Protein AF-0000000077134050 (afdb_homodimer)

Structure (mmCIF, N/CA/C/O backbone):
data_AF-0000000077134050-model_v1
#
loop_
_entity.id
_entity.type
_entity.pdbx_description
1 polymer 'Predicted protein'
#
loop_
_atom_site.group_PDB
_atom_site.id
_atom_site.type_symbol
_atom_site.label_atom_id
_atom_site.label_alt_id
_atom_site.label_comp_id
_atom_site.label_asym_id
_atom_site.label_entity_id
_atom_site.label_seq_id
_atom_site.pdbx_PDB_ins_code
_atom_site.Cartn_x
_atom_site.Cartn_y
_atom_site.Cartn_z
_atom_site.occupancy
_atom_site.B_iso_or_equiv
_atom_site.auth_seq_id
_atom_site.auth_comp_id
_atom_site.auth_asym_id
_atom_site.auth_atom_id
_atom_site.pdbx_PDB_model_num
ATOM 1 N N . MET A 1 1 ? 19.938 26.234 -3.627 1 67.25 1 MET A N 1
ATOM 2 C CA . MET A 1 1 ? 18.516 25.906 -3.729 1 67.25 1 MET A CA 1
ATOM 3 C C . MET A 1 1 ? 17.844 26.016 -2.369 1 67.25 1 MET A C 1
ATOM 5 O O . MET A 1 1 ? 18.406 25.609 -1.351 1 67.25 1 MET A O 1
ATOM 9 N N . SER A 1 2 ? 16.719 26.625 -2.354 1 83.06 2 SER A N 1
ATOM 10 C CA . SER A 1 2 ? 16.047 26.828 -1.07 1 83.06 2 SER A CA 1
ATOM 11 C C . SER A 1 2 ? 15.633 25.5 -0.449 1 83.06 2 SER A C 1
ATOM 13 O O . SER A 1 2 ? 15.461 24.5 -1.156 1 83.06 2 SER A O 1
ATOM 15 N N . SER A 1 3 ? 15.719 25.359 0.773 1 84.38 3 SER A N 1
ATOM 16 C CA . SER A 1 3 ? 15.359 24.188 1.555 1 84.38 3 SER A CA 1
ATOM 17 C C . SER A 1 3 ? 13.992 23.641 1.145 1 84.38 3 SER A C 1
ATOM 19 O O . SER A 1 3 ? 13.812 22.438 1.02 1 84.38 3 SER A O 1
ATOM 21 N N . SER A 1 4 ? 13.141 24.516 0.749 1 88.56 4 SER A N 1
ATOM 22 C CA . SER A 1 4 ? 11.797 24.094 0.341 1 88.56 4 SER A CA 1
ATOM 23 C C . SER A 1 4 ? 11.812 23.5 -1.065 1 88.56 4 SER A C 1
ATOM 25 O O . SER A 1 4 ? 11 22.641 -1.386 1 88.56 4 SER A O 1
ATOM 27 N N . ARG A 1 5 ? 12.766 23.938 -1.822 1 92.75 5 ARG A N 1
ATOM 28 C CA . ARG A 1 5 ? 12.852 23.406 -3.178 1 92.75 5 ARG A CA 1
ATOM 29 C C . ARG A 1 5 ? 13.359 21.969 -3.17 1 92.75 5 ARG A C 1
ATOM 31 O O . ARG A 1 5 ? 12.867 21.125 -3.922 1 92.75 5 ARG A O 1
ATOM 38 N N . ILE A 1 6 ? 14.297 21.688 -2.283 1 96.06 6 ILE A N 1
ATOM 39 C CA . ILE A 1 6 ? 14.859 20.344 -2.197 1 96.06 6 ILE A CA 1
ATOM 40 C C . ILE A 1 6 ? 13.812 19.375 -1.668 1 96.06 6 ILE A C 1
ATOM 42 O O . ILE A 1 6 ? 13.641 18.281 -2.209 1 96.06 6 ILE A O 1
ATOM 46 N N . SER A 1 7 ? 13.102 19.781 -0.669 1 96.56 7 SER A N 1
ATOM 47 C CA . SER A 1 7 ? 12.078 18.891 -0.118 1 96.56 7 SER A CA 1
ATOM 48 C C . SER A 1 7 ? 10.945 18.672 -1.112 1 96.56 7 SER A C 1
ATOM 50 O O . SER A 1 7 ? 10.398 17.578 -1.198 1 96.56 7 SER A O 1
ATOM 52 N N . SER A 1 8 ? 10.672 19.641 -1.894 1 97.06 8 SER A N 1
ATOM 53 C CA . SER A 1 8 ? 9.664 19.484 -2.939 1 97.06 8 SER A CA 1
ATOM 54 C C . SER A 1 8 ? 10.117 18.516 -4.012 1 97.06 8 SER A C 1
ATOM 56 O O . SER A 1 8 ? 9.328 17.688 -4.492 1 97.06 8 SER A O 1
ATOM 58 N N . LEU A 1 9 ? 11.328 18.656 -4.359 1 97.75 9 LEU A N 1
ATOM 59 C CA . LEU A 1 9 ? 11.891 17.75 -5.355 1 97.75 9 LEU A CA 1
ATOM 60 C C . LEU A 1 9 ? 11.859 16.297 -4.859 1 97.75 9 LEU A C 1
ATOM 62 O O . LEU A 1 9 ? 11.508 15.391 -5.609 1 97.75 9 LEU A O 1
ATOM 66 N N . CYS A 1 10 ? 12.227 16.109 -3.627 1 98.44 10 CYS A N 1
ATOM 67 C CA . CYS A 1 10 ? 12.234 14.773 -3.049 1 98.44 10 CYS A CA 1
ATOM 68 C C . CYS A 1 10 ? 10.828 14.188 -3.008 1 98.44 10 CYS A C 1
ATOM 70 O O . CYS A 1 10 ? 10.625 13.016 -3.311 1 98.44 10 CYS A O 1
ATOM 72 N N . LEU A 1 11 ? 9.852 14.992 -2.639 1 98.25 11 LEU A N 1
ATOM 73 C CA . LEU A 1 11 ? 8.453 14.555 -2.68 1 98.25 11 LEU A CA 1
ATOM 74 C C . LEU A 1 11 ? 8.047 14.188 -4.102 1 98.25 11 LEU A C 1
ATOM 76 O O . LEU A 1 11 ? 7.363 13.18 -4.312 1 98.25 11 LEU A O 1
ATOM 80 N N . GLY A 1 12 ? 8.484 15.008 -5.012 1 98.31 12 GLY A N 1
ATOM 81 C CA . GLY A 1 12 ? 8.18 14.727 -6.406 1 98.31 12 GLY A CA 1
ATOM 82 C C . GLY A 1 12 ? 8.797 13.43 -6.898 1 98.31 12 GLY A C 1
ATOM 83 O O . GLY A 1 12 ? 8.148 12.672 -7.633 1 98.31 12 GLY A O 1
ATOM 84 N N . LEU A 1 13 ? 10 13.164 -6.512 1 98.62 13 LEU A N 1
ATOM 85 C CA . LEU A 1 13 ? 10.664 11.922 -6.887 1 98.62 13 LEU A CA 1
ATOM 86 C C . LEU A 1 13 ? 9.945 10.719 -6.285 1 98.62 13 LEU A C 1
ATOM 88 O O . LEU A 1 13 ? 9.727 9.719 -6.969 1 98.62 13 LEU A O 1
ATOM 92 N N . ASN A 1 14 ? 9.562 10.828 -5.051 1 98.56 14 ASN A N 1
ATOM 93 C CA . ASN A 1 14 ? 8.789 9.758 -4.422 1 98.56 14 ASN A CA 1
ATOM 94 C C . ASN A 1 14 ? 7.457 9.539 -5.133 1 98.56 14 ASN A C 1
ATOM 96 O O . ASN A 1 14 ? 7.07 8.398 -5.398 1 98.56 14 ASN A O 1
ATOM 100 N N . ALA A 1 15 ? 6.793 10.656 -5.43 1 98.62 15 ALA A N 1
ATOM 101 C CA . ALA A 1 15 ? 5.504 10.578 -6.117 1 98.62 15 ALA A CA 1
ATOM 102 C C . ALA A 1 15 ? 5.652 9.906 -7.477 1 98.62 15 ALA A C 1
ATOM 104 O O . ALA A 1 15 ? 4.844 9.047 -7.844 1 98.62 15 ALA A O 1
ATOM 105 N N . GLY A 1 16 ? 6.656 10.305 -8.156 1 98.31 16 GLY A N 1
ATOM 106 C CA . GLY A 1 16 ? 6.91 9.727 -9.461 1 98.31 16 GLY A CA 1
ATOM 107 C C . GLY A 1 16 ? 7.227 8.242 -9.406 1 98.31 16 GLY A C 1
ATOM 108 O O . GLY A 1 16 ? 6.715 7.465 -10.211 1 98.31 16 GLY A O 1
ATOM 109 N N . CYS A 1 17 ? 8.055 7.84 -8.484 1 97.75 17 CYS A N 1
ATOM 110 C CA . CYS A 1 17 ? 8.391 6.434 -8.328 1 97.75 17 CYS A CA 1
ATOM 111 C C . CYS A 1 17 ? 7.16 5.605 -7.992 1 97.75 17 CYS A C 1
ATOM 113 O O . CYS A 1 17 ? 6.922 4.562 -8.609 1 97.75 17 CYS A O 1
ATOM 115 N N . CYS A 1 18 ? 6.359 6.09 -7.066 1 98.19 18 CYS A N 1
ATOM 116 C CA . CYS A 1 18 ? 5.141 5.391 -6.684 1 98.19 18 CYS A CA 1
ATOM 117 C C . CYS A 1 18 ? 4.164 5.32 -7.855 1 98.19 18 CYS A C 1
ATOM 119 O O . CYS A 1 18 ? 3.492 4.309 -8.047 1 98.19 18 CYS A O 1
ATOM 121 N N . PHE A 1 19 ? 4.113 6.359 -8.648 1 98.44 19 PHE A N 1
ATOM 122 C CA . PHE A 1 19 ? 3.217 6.34 -9.797 1 98.44 19 PHE A CA 1
ATOM 123 C C . PHE A 1 19 ? 3.66 5.297 -10.812 1 98.44 19 PHE A C 1
ATOM 125 O O . PHE A 1 19 ? 2.834 4.551 -11.344 1 98.44 19 PHE A O 1
ATOM 132 N N . ALA A 1 20 ? 4.93 5.281 -11.078 1 97.56 20 ALA A N 1
ATOM 133 C CA . ALA A 1 20 ? 5.449 4.281 -12.008 1 97.56 20 ALA A CA 1
ATOM 134 C C . ALA A 1 20 ? 5.113 2.871 -11.531 1 97.56 20 ALA A C 1
ATOM 136 O O . ALA A 1 20 ? 4.633 2.047 -12.312 1 97.56 20 ALA A O 1
ATOM 137 N N . TYR A 1 21 ? 5.277 2.617 -10.258 1 96.81 21 TYR A N 1
ATOM 138 C CA . TYR A 1 21 ? 4.988 1.295 -9.719 1 96.81 21 TYR A CA 1
ATOM 139 C C . TYR A 1 21 ? 3.488 1.027 -9.695 1 96.81 21 TYR A C 1
ATOM 141 O O . TYR A 1 21 ? 3.053 -0.114 -9.859 1 96.81 21 TYR A O 1
ATOM 149 N N . ALA A 1 22 ? 2.727 2.09 -9.492 1 98.19 22 ALA A N 1
ATOM 150 C CA . ALA A 1 22 ? 1.277 1.919 -9.57 1 98.19 22 ALA A CA 1
ATOM 151 C C . ALA A 1 22 ? 0.855 1.396 -10.938 1 98.19 22 ALA A C 1
ATOM 153 O O . ALA A 1 22 ? 0.068 0.453 -11.031 1 98.19 22 ALA A O 1
ATOM 154 N N . VAL A 1 23 ? 1.433 1.96 -11.977 1 97.25 23 VAL A N 1
ATOM 155 C CA . VAL A 1 23 ? 1.098 1.564 -13.344 1 97.25 23 VAL A CA 1
ATOM 156 C C . VAL A 1 23 ? 1.612 0.152 -13.609 1 97.25 23 VAL A C 1
ATOM 158 O O . VAL A 1 23 ? 0.878 -0.695 -14.125 1 97.25 23 VAL A O 1
ATOM 161 N N . LEU A 1 24 ? 2.791 -0.144 -13.188 1 95.38 24 LEU A N 1
ATOM 162 C CA . LEU A 1 24 ? 3.404 -1.44 -13.461 1 95.38 24 LEU A CA 1
ATOM 163 C C . LEU A 1 24 ? 2.689 -2.549 -12.688 1 95.38 24 LEU A C 1
ATOM 165 O O . LEU A 1 24 ? 2.311 -3.568 -13.273 1 95.38 24 LEU A O 1
ATOM 169 N N . PHE A 1 25 ? 2.428 -2.328 -11.43 1 95.19 25 PHE A N 1
ATOM 170 C CA . PHE A 1 25 ? 1.74 -3.33 -10.625 1 95.19 25 PHE A CA 1
ATOM 171 C C . PHE A 1 25 ? 0.27 -3.422 -11.016 1 95.19 25 PHE A C 1
ATOM 173 O O . PHE A 1 25 ? -0.322 -4.504 -10.977 1 95.19 25 PHE A O 1
ATOM 180 N N . GLY A 1 26 ? -0.218 -2.326 -11.406 1 94.06 26 GLY A N 1
ATOM 181 C CA . GLY A 1 26 ? -1.648 -2.287 -11.664 1 94.06 26 GLY A CA 1
ATOM 182 C C . GLY A 1 26 ? -2.023 -2.818 -13.039 1 94.06 26 GLY A C 1
ATOM 183 O O . GLY A 1 26 ? -3.014 -3.539 -13.18 1 94.06 26 GLY A O 1
ATOM 184 N N . PHE A 1 27 ? -1.215 -2.592 -14.086 1 92.81 27 PHE A N 1
ATOM 185 C CA . PHE A 1 27 ? -1.68 -2.84 -15.445 1 92.81 27 PHE A CA 1
ATOM 186 C C . PHE A 1 27 ? -0.643 -3.627 -16.234 1 92.81 27 PHE A C 1
ATOM 188 O O . PHE A 1 27 ? -0.954 -4.191 -17.281 1 92.81 27 PHE A O 1
ATOM 195 N N . MET A 1 28 ? 0.578 -3.67 -15.773 1 92.81 28 MET A N 1
ATOM 196 C CA . MET A 1 28 ? 1.654 -4.277 -16.547 1 92.81 28 MET A CA 1
ATOM 197 C C . MET A 1 28 ? 2.42 -5.297 -15.711 1 92.81 28 MET A C 1
ATOM 199 O O . MET A 1 28 ? 3.648 -5.242 -15.633 1 92.81 28 MET A O 1
ATOM 203 N N . GLN A 1 29 ? 1.753 -6.215 -15.172 1 88.5 29 GLN A N 1
ATOM 204 C CA . GLN A 1 29 ? 2.326 -7.156 -14.219 1 88.5 29 GLN A CA 1
ATOM 205 C C . GLN A 1 29 ? 3.363 -8.055 -14.891 1 88.5 29 GLN A C 1
ATOM 207 O O . GLN A 1 29 ? 4.445 -8.281 -14.344 1 88.5 29 GLN A O 1
ATOM 212 N N . THR A 1 30 ? 3.033 -8.5 -16.141 1 87.5 30 THR A N 1
ATOM 213 C CA . THR A 1 30 ? 3.957 -9.375 -16.844 1 87.5 30 THR A CA 1
ATOM 214 C C . THR A 1 30 ? 5.238 -8.625 -17.203 1 87.5 30 THR A C 1
ATOM 216 O O . THR A 1 30 ? 6.336 -9.172 -17.062 1 87.5 30 THR A O 1
ATOM 219 N N . LYS A 1 31 ? 5.094 -7.465 -17.594 1 88 31 LYS A N 1
ATOM 220 C CA . LYS A 1 31 ? 6.266 -6.652 -17.922 1 88 31 LYS A CA 1
ATOM 221 C C . LYS A 1 31 ? 7.125 -6.398 -16.688 1 88 31 LYS A C 1
ATOM 223 O O . LYS A 1 31 ? 8.352 -6.477 -16.75 1 88 31 LYS A O 1
ATOM 228 N N . LEU A 1 32 ? 6.477 -6.141 -15.594 1 87.5 32 LEU A N 1
ATOM 229 C CA . LEU A 1 32 ? 7.195 -5.895 -14.344 1 87.5 32 LEU A CA 1
ATOM 230 C C . LEU A 1 32 ? 8.008 -7.117 -13.938 1 87.5 32 LEU A C 1
ATOM 232 O O . LEU A 1 32 ? 9.195 -7.004 -13.617 1 87.5 32 LEU A O 1
ATOM 236 N N . LEU A 1 33 ? 7.402 -8.234 -14.031 1 85.88 33 LEU A N 1
ATOM 237 C CA . LEU A 1 33 ? 8.086 -9.461 -13.625 1 85.88 33 LEU A CA 1
ATOM 238 C C . LEU A 1 33 ? 9.211 -9.805 -14.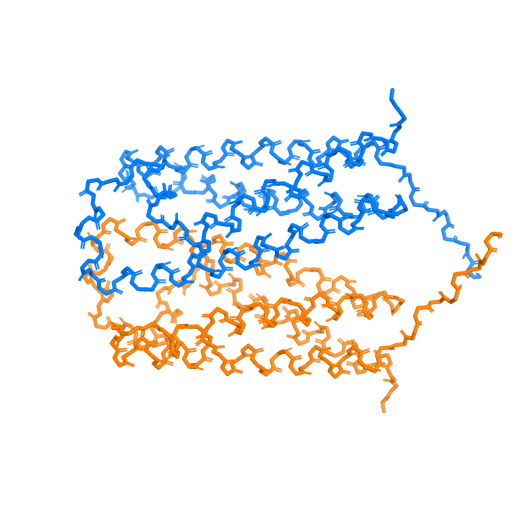602 1 85.88 33 LEU A C 1
ATOM 240 O O . LEU A 1 33 ? 10.273 -10.266 -14.195 1 85.88 33 LEU A O 1
ATOM 244 N N . THR A 1 34 ? 8.953 -9.469 -15.828 1 83.12 34 THR A N 1
ATOM 245 C CA . THR A 1 34 ? 9.992 -9.68 -16.828 1 83.12 34 THR A CA 1
ATOM 246 C C . THR A 1 34 ? 11.18 -8.758 -16.578 1 83.12 34 THR A C 1
ATOM 248 O O . THR A 1 34 ? 12.336 -9.164 -16.734 1 83.12 34 THR A O 1
ATOM 251 N N . MET A 1 35 ? 10.906 -7.602 -16.172 1 79.69 35 MET A N 1
ATOM 252 C CA . MET A 1 35 ? 11.961 -6.648 -15.828 1 79.69 35 MET A CA 1
ATOM 253 C C . MET A 1 35 ? 12.82 -7.172 -14.68 1 79.69 35 MET A C 1
ATOM 255 O O . MET A 1 35 ? 14.016 -6.871 -14.609 1 79.69 35 MET A O 1
ATOM 259 N N . TYR A 1 36 ? 12.18 -8.023 -13.953 1 75 36 TYR A N 1
ATOM 260 C CA . TYR A 1 36 ? 12.922 -8.562 -12.812 1 75 36 TYR A CA 1
ATOM 261 C C . TYR A 1 36 ? 13.508 -9.93 -13.141 1 75 36 TYR A C 1
ATOM 263 O O . TYR A 1 36 ? 14.125 -10.562 -12.289 1 75 36 TYR A O 1
ATOM 271 N N . GLY A 1 37 ? 13.297 -10.508 -14.43 1 70.38 37 GLY A N 1
ATOM 272 C CA . GLY A 1 37 ? 13.992 -11.688 -14.922 1 70.38 37 GLY A CA 1
ATOM 273 C C . GLY A 1 37 ? 13.211 -12.969 -14.727 1 70.38 37 GLY A C 1
ATOM 274 O O . GLY A 1 37 ? 13.789 -14.062 -14.695 1 70.38 37 GLY A O 1
ATOM 275 N N . VAL A 1 38 ? 11.859 -12.898 -14.547 1 71 38 VAL A N 1
ATOM 276 C CA . VAL A 1 38 ? 11.039 -14.086 -14.32 1 71 38 VAL A CA 1
ATOM 277 C C . VAL A 1 38 ? 10.492 -14.602 -15.648 1 71 38 VAL A C 1
ATOM 279 O O . VAL A 1 38 ? 9.625 -15.477 -15.672 1 71 38 VAL A O 1
ATOM 282 N N . G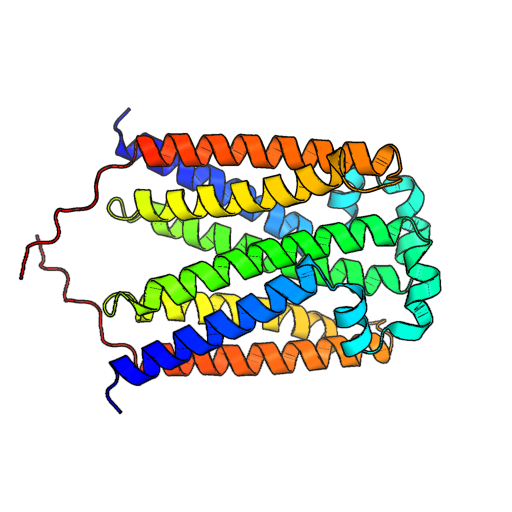LU A 1 39 ? 10.914 -14.398 -16.766 1 64.38 39 GLU A N 1
ATOM 283 C CA . GLU A 1 39 ? 10.336 -14.617 -18.078 1 64.38 39 GLU A CA 1
ATOM 284 C C . GLU A 1 39 ? 10.133 -16.109 -18.344 1 64.38 39 GLU A C 1
ATOM 286 O O . GLU A 1 39 ? 9.078 -16.516 -18.859 1 64.38 39 GLU A O 1
ATOM 291 N N . SER A 1 40 ? 10.992 -16.891 -18.125 1 61.72 40 SER A N 1
ATOM 292 C CA . SER A 1 40 ? 10.938 -18.297 -18.547 1 61.72 40 SER A CA 1
ATOM 293 C C . SER A 1 40 ? 9.781 -19.031 -17.891 1 61.72 40 SER A C 1
ATOM 295 O O . SER A 1 40 ? 9.164 -19.906 -18.5 1 61.72 40 SER A O 1
ATOM 297 N N . ASP A 1 41 ? 9.305 -18.453 -16.812 1 70.94 41 ASP A N 1
ATOM 298 C CA . ASP A 1 41 ? 8.305 -19.188 -16.047 1 70.94 41 ASP A CA 1
ATOM 299 C C . ASP A 1 41 ? 6.926 -18.562 -16.188 1 70.94 41 ASP A C 1
ATOM 301 O O . ASP A 1 41 ? 5.926 -19.125 -15.742 1 70.94 41 ASP A O 1
ATOM 305 N N . MET A 1 42 ? 6.922 -17.531 -17.078 1 76.69 42 MET A N 1
ATOM 306 C CA . MET A 1 42 ? 5.68 -16.766 -17.156 1 76.69 42 MET A CA 1
ATOM 307 C C . MET A 1 42 ? 4.598 -17.562 -17.875 1 76.69 42 MET A C 1
ATOM 309 O O . MET A 1 42 ? 3.42 -17.484 -17.531 1 76.69 42 MET A O 1
ATOM 313 N N . LYS A 1 43 ? 5.055 -18.297 -18.828 1 75.06 43 LYS A N 1
ATOM 314 C CA . LYS A 1 43 ? 4.082 -19.094 -19.578 1 75.06 43 LYS A CA 1
ATOM 315 C C . LYS A 1 43 ? 3.412 -20.125 -18.672 1 75.06 43 LYS A C 1
ATOM 317 O O . LYS A 1 43 ? 2.188 -20.281 -18.688 1 75.06 43 LYS A O 1
ATOM 322 N N . SER A 1 44 ? 4.211 -20.797 -17.906 1 76.38 44 SER A N 1
ATOM 323 C CA . SER A 1 44 ? 3.684 -21.797 -16.984 1 76.38 44 SER A CA 1
ATOM 324 C C . SER A 1 44 ? 2.883 -21.156 -15.859 1 76.38 44 SER A C 1
ATOM 326 O O . SER A 1 44 ? 1.842 -21.672 -15.453 1 76.38 44 SER A O 1
ATOM 328 N N . TRP A 1 45 ? 3.266 -19.969 -15.43 1 77.25 45 TRP A N 1
ATOM 329 C CA . TRP A 1 45 ? 2.594 -19.281 -14.328 1 77.25 45 TRP A CA 1
ATOM 330 C C . TRP A 1 45 ? 1.193 -18.844 -14.734 1 77.25 45 TRP A C 1
ATOM 332 O O . TRP A 1 45 ? 0.227 -19.062 -14 1 77.25 45 TRP A O 1
ATOM 342 N N . LYS A 1 46 ? 1.11 -18.344 -15.945 1 78.06 46 LYS A N 1
ATOM 343 C CA . LYS A 1 46 ? -0.145 -17.766 -16.406 1 78.06 46 LYS A CA 1
ATOM 344 C C . LYS A 1 46 ? -1.223 -18.844 -16.562 1 78.06 46 LYS A C 1
ATOM 346 O O . LYS A 1 46 ? -2.416 -18.531 -16.562 1 78.06 46 LYS A O 1
ATOM 351 N N . LYS A 1 47 ? -0.803 -20.016 -16.578 1 76 47 LYS A N 1
ATOM 352 C CA . LYS A 1 47 ? -1.75 -21.125 -16.734 1 76 47 LYS A CA 1
ATOM 353 C C . LYS A 1 47 ? -2.139 -21.703 -15.367 1 76 47 LYS A C 1
ATOM 355 O O . LYS A 1 47 ? -3.049 -22.531 -15.281 1 76 47 LYS A O 1
ATOM 360 N N . SER A 1 48 ? -1.462 -21.188 -14.398 1 73.81 48 SER A N 1
ATOM 361 C CA . SER A 1 48 ? -1.728 -21.719 -13.07 1 73.81 48 SER A CA 1
ATOM 362 C C . SER A 1 48 ? -2.75 -20.875 -12.32 1 73.81 48 SER A C 1
ATOM 364 O O . SER A 1 48 ? -2.908 -19.688 -12.609 1 73.81 48 SER A O 1
ATOM 366 N N . GLY A 1 49 ? -3.492 -21.438 -11.414 1 73.56 49 GLY A N 1
ATOM 367 C CA . GLY A 1 49 ? -4.418 -20.719 -10.555 1 73.56 49 GLY A CA 1
ATOM 368 C C . GLY A 1 49 ? -3.736 -19.703 -9.656 1 73.56 49 GLY A C 1
ATOM 369 O O . GLY A 1 49 ? -4.348 -18.703 -9.258 1 73.56 49 GLY A O 1
ATOM 370 N N . ALA A 1 50 ? -2.488 -19.938 -9.469 1 78.19 50 ALA A N 1
ATOM 371 C CA . ALA A 1 50 ? -1.717 -19.031 -8.609 1 78.19 50 ALA A CA 1
ATOM 372 C C . ALA A 1 50 ? -1.522 -17.672 -9.281 1 78.19 50 ALA A C 1
ATOM 374 O O . ALA A 1 50 ? -1.434 -16.656 -8.602 1 78.19 50 ALA A O 1
ATOM 375 N N . TRP A 1 51 ? -1.603 -17.656 -10.578 1 81.31 51 TRP A N 1
ATOM 376 C CA . TRP A 1 51 ? -1.386 -16.406 -11.305 1 81.31 51 TRP A CA 1
ATOM 377 C C . TRP A 1 51 ? -2.527 -15.422 -11.055 1 81.31 51 TRP A C 1
ATOM 379 O O . TRP A 1 51 ? -2.297 -14.227 -10.891 1 81.31 51 TRP A O 1
ATOM 389 N N . ASP A 1 52 ? -3.709 -15.938 -11.047 1 81.5 52 ASP A N 1
ATOM 390 C CA . ASP A 1 52 ? -4.855 -15.062 -10.852 1 81.5 52 ASP A CA 1
ATOM 391 C C . ASP A 1 52 ? -4.781 -14.352 -9.5 1 81.5 52 ASP A C 1
ATOM 393 O O . ASP A 1 52 ? -5.074 -13.156 -9.406 1 81.5 52 ASP A O 1
ATOM 397 N N . VAL A 1 53 ? -4.332 -15.125 -8.562 1 83.38 53 VAL A N 1
ATOM 398 C CA . VAL A 1 53 ? -4.195 -14.547 -7.227 1 83.38 53 VAL A CA 1
ATOM 399 C C . VAL A 1 53 ? -3.021 -13.57 -7.207 1 83.38 53 VAL A C 1
ATOM 401 O O . VAL A 1 53 ? -3.131 -12.469 -6.664 1 83.38 53 VAL A O 1
ATOM 404 N N . LEU A 1 54 ? -1.979 -13.945 -7.832 1 87.44 54 LEU A N 1
ATOM 405 C CA . LEU A 1 54 ? -0.796 -13.094 -7.895 1 87.44 54 LEU A CA 1
ATOM 406 C C . LEU A 1 54 ? -1.112 -11.773 -8.594 1 87.44 54 LEU A C 1
ATOM 408 O O . LEU A 1 54 ? -0.784 -10.703 -8.078 1 87.44 54 LEU A O 1
ATOM 412 N N . ALA A 1 55 ? -1.766 -11.867 -9.703 1 87.75 55 ALA A N 1
ATOM 413 C CA . ALA A 1 55 ? -2.117 -10.664 -10.461 1 87.75 55 ALA A CA 1
ATOM 414 C C . ALA A 1 55 ? -3.006 -9.742 -9.633 1 87.75 55 ALA A C 1
ATOM 416 O O . ALA A 1 55 ? -2.83 -8.516 -9.648 1 87.75 55 ALA A O 1
ATOM 417 N N . GLN A 1 56 ? -3.877 -10.32 -8.922 1 88.44 56 GLN A N 1
ATOM 418 C CA . GLN A 1 56 ? -4.773 -9.516 -8.094 1 88.44 56 GLN A CA 1
ATOM 419 C C . GLN A 1 56 ? -4.008 -8.82 -6.969 1 88.44 56 GLN A C 1
ATOM 421 O O . GLN A 1 56 ? -4.23 -7.641 -6.699 1 88.44 56 GLN A O 1
ATOM 426 N N . ILE A 1 57 ? -3.176 -9.555 -6.344 1 91.56 57 ILE A N 1
ATOM 427 C CA . ILE A 1 57 ? -2.412 -8.977 -5.246 1 91.56 57 ILE A CA 1
ATOM 428 C C . ILE A 1 57 ? -1.485 -7.887 -5.777 1 91.56 57 ILE A C 1
ATOM 430 O O . ILE A 1 57 ? -1.268 -6.871 -5.113 1 91.56 57 ILE A O 1
ATOM 434 N N . MET A 1 58 ? -1.004 -8.062 -6.945 1 93.69 58 MET A N 1
ATOM 435 C CA . MET A 1 58 ? -0.191 -7.02 -7.562 1 93.69 58 MET A CA 1
ATOM 436 C C . MET A 1 58 ? -1.021 -5.766 -7.832 1 93.69 58 MET A C 1
ATOM 438 O O . MET A 1 58 ? -0.545 -4.648 -7.645 1 93.69 58 MET A O 1
ATOM 442 N N . ARG A 1 59 ? -2.203 -5.945 -8.234 1 94.5 59 ARG A N 1
ATOM 443 C CA . ARG A 1 59 ? -3.078 -4.793 -8.438 1 94.5 59 ARG A CA 1
ATOM 444 C C . ARG A 1 59 ? -3.346 -4.074 -7.121 1 94.5 59 ARG A C 1
ATOM 446 O O . ARG A 1 59 ? -3.48 -2.848 -7.094 1 94.5 59 ARG A O 1
ATOM 453 N N . VAL A 1 60 ? -3.453 -4.844 -6.066 1 95.31 60 VAL A N 1
ATOM 454 C CA . VAL A 1 60 ? -3.611 -4.25 -4.742 1 95.31 60 VAL A CA 1
ATOM 455 C C . VAL A 1 60 ? -2.395 -3.389 -4.414 1 95.31 60 VAL A C 1
ATOM 457 O O . VAL A 1 60 ? -2.535 -2.26 -3.939 1 95.31 60 VAL A O 1
ATOM 460 N N . VAL A 1 61 ? -1.222 -3.9 -4.738 1 97 61 VAL A N 1
ATOM 461 C CA . VAL A 1 61 ? -0.007 -3.119 -4.535 1 97 61 VAL A CA 1
ATOM 462 C C . VAL A 1 61 ? -0.058 -1.852 -5.383 1 97 61 VAL A C 1
ATOM 464 O O . VAL A 1 61 ? 0.295 -0.767 -4.914 1 97 61 VAL A O 1
ATOM 467 N N . GLY A 1 62 ? -0.521 -2.076 -6.609 1 97.88 62 GLY A N 1
ATOM 468 C CA . GLY A 1 62 ? -0.676 -0.919 -7.477 1 97.88 62 GLY A CA 1
ATOM 469 C C . GLY A 1 62 ? -1.584 0.147 -6.895 1 97.88 62 GLY A C 1
ATOM 470 O O . GLY A 1 62 ? -1.312 1.342 -7.027 1 97.88 62 GLY A O 1
ATOM 471 N N . ALA A 1 63 ? -2.609 -0.269 -6.27 1 97.81 63 ALA A N 1
ATOM 472 C CA . ALA A 1 63 ? -3.541 0.667 -5.648 1 97.81 63 ALA A CA 1
ATOM 473 C C . ALA A 1 63 ? -2.873 1.429 -4.508 1 97.81 63 ALA A C 1
ATOM 475 O O . ALA A 1 63 ? -3.045 2.643 -4.379 1 97.81 63 ALA A O 1
ATOM 476 N N . PHE A 1 64 ? -2.133 0.735 -3.688 1 98.12 64 PHE A N 1
ATOM 477 C CA . PHE A 1 64 ? -1.422 1.382 -2.592 1 98.12 64 PHE A CA 1
ATOM 478 C C . PHE A 1 64 ? -0.393 2.371 -3.123 1 98.12 64 PHE A C 1
ATOM 480 O O . PHE A 1 64 ? -0.252 3.475 -2.592 1 98.12 64 PHE A O 1
ATOM 487 N N . GLU A 1 65 ? 0.237 1.943 -4.156 1 98.31 65 GLU A N 1
ATOM 488 C CA . GLU A 1 65 ? 1.235 2.822 -4.762 1 98.31 65 GLU A CA 1
ATOM 489 C C . GLU A 1 65 ? 0.585 4.066 -5.359 1 98.31 65 GLU A C 1
ATOM 491 O O . GLU A 1 65 ? 1.136 5.164 -5.266 1 98.31 65 GLU A O 1
ATOM 496 N N . PHE A 1 66 ? -0.483 3.855 -5.961 1 98.5 66 PHE A N 1
ATOM 497 C CA . PHE A 1 66 ? -1.202 5.004 -6.504 1 98.5 66 PHE A CA 1
ATOM 498 C C . PHE A 1 66 ? -1.599 5.969 -5.391 1 98.5 66 PHE A C 1
ATOM 500 O O . PHE A 1 66 ? -1.438 7.184 -5.527 1 98.5 66 PHE A O 1
ATOM 507 N N . LEU A 1 67 ? -2.094 5.438 -4.328 1 97.94 67 LEU A N 1
ATOM 508 C CA . LEU A 1 67 ? -2.479 6.246 -3.18 1 97.94 67 LEU A CA 1
ATOM 509 C C . LEU A 1 67 ? -1.289 7.043 -2.652 1 97.94 67 LEU A C 1
ATOM 511 O O . LEU A 1 67 ? -1.395 8.25 -2.428 1 97.94 67 LEU A O 1
ATOM 515 N N . MET A 1 68 ? -0.202 6.375 -2.471 1 97.81 68 MET A N 1
ATOM 516 C CA . MET A 1 68 ? 0.994 7.043 -1.966 1 97.81 68 MET A CA 1
ATOM 517 C C . MET A 1 68 ? 1.465 8.125 -2.936 1 97.81 68 MET A C 1
ATOM 519 O O . MET A 1 68 ? 1.859 9.211 -2.514 1 97.81 68 MET A O 1
ATOM 523 N N . SER A 1 69 ? 1.417 7.781 -4.219 1 98.31 69 SER A N 1
ATOM 524 C CA . SER A 1 69 ? 1.777 8.773 -5.227 1 98.31 69 SER A CA 1
ATOM 525 C C . SER A 1 69 ? 0.93 10.031 -5.09 1 98.31 69 SER A C 1
ATOM 527 O O . SER A 1 69 ? 1.46 11.148 -5.09 1 98.31 69 SER A O 1
ATOM 529 N N . PHE A 1 70 ? -0.304 9.812 -4.996 1 97.5 70 PHE A N 1
ATOM 530 C CA . PHE A 1 70 ? -1.226 10.938 -4.871 1 97.5 70 PHE A CA 1
ATOM 531 C C . PHE A 1 70 ? -0.919 11.758 -3.623 1 97.5 70 PHE A C 1
ATOM 533 O O . PHE A 1 70 ? -0.917 12.984 -3.666 1 97.5 70 PHE A O 1
ATOM 540 N N . LEU A 1 71 ? -0.663 11.133 -2.5 1 96.31 71 LEU A N 1
ATOM 541 C CA . LEU A 1 71 ? -0.367 11.82 -1.248 1 96.31 71 LEU A CA 1
ATOM 542 C C . LEU A 1 71 ? 0.914 12.641 -1.368 1 96.31 71 LEU A C 1
ATOM 544 O O . LEU A 1 71 ? 0.954 13.797 -0.954 1 96.31 71 LEU A O 1
ATOM 548 N N . TYR A 1 72 ? 1.892 12.086 -1.968 1 97.44 72 TYR A N 1
ATOM 549 C CA . TYR A 1 72 ? 3.148 12.812 -2.135 1 97.44 72 TYR A CA 1
ATOM 550 C C . TYR A 1 72 ? 2.959 14.031 -3.027 1 97.44 72 TYR A C 1
ATOM 552 O O . TYR A 1 72 ? 3.457 15.117 -2.717 1 97.44 72 TYR A O 1
ATOM 560 N N . PHE A 1 73 ? 2.26 13.844 -4.117 1 96.88 73 PHE A N 1
ATOM 561 C CA . PHE A 1 73 ? 1.989 14.969 -5 1 96.88 73 PHE A CA 1
ATOM 562 C C . PHE A 1 73 ? 1.209 16.047 -4.273 1 96.88 73 PHE A C 1
ATOM 564 O O . PHE A 1 73 ? 1.479 17.25 -4.449 1 96.88 73 PHE A O 1
ATOM 571 N N . HIS A 1 74 ? 0.304 15.633 -3.463 1 93.5 74 HIS A N 1
ATOM 572 C CA . HIS A 1 74 ? -0.522 16.562 -2.715 1 93.5 74 HIS A CA 1
ATOM 573 C C . HIS A 1 74 ? 0.319 17.391 -1.743 1 93.5 74 HIS A C 1
ATOM 575 O O . HIS A 1 74 ? 0.116 18.594 -1.605 1 93.5 74 HIS A O 1
ATOM 581 N N . TYR A 1 75 ? 1.229 16.797 -1.156 1 93.19 75 TYR A N 1
ATOM 582 C CA . TYR A 1 75 ? 2.053 17.469 -0.153 1 93.19 75 TYR A CA 1
ATOM 583 C C . TYR A 1 75 ? 2.938 18.531 -0.791 1 93.19 75 TYR A C 1
ATOM 585 O O . TYR A 1 75 ? 3.346 19.484 -0.128 1 93.19 75 TYR A O 1
ATOM 593 N N . ILE A 1 76 ? 3.26 18.406 -2.023 1 94.94 76 ILE A N 1
ATOM 594 C CA . ILE A 1 76 ? 4.133 19.359 -2.697 1 94.94 76 ILE A CA 1
ATOM 595 C C . ILE A 1 76 ? 3.551 20.766 -2.582 1 94.94 76 ILE A C 1
ATOM 597 O O . ILE A 1 76 ? 4.285 21.734 -2.389 1 94.94 76 ILE A O 1
ATOM 601 N N . GLY A 1 77 ? 2.299 20.906 -2.574 1 91.06 77 GLY A N 1
ATOM 602 C CA . GLY A 1 77 ? 1.638 22.203 -2.555 1 91.06 77 GLY A CA 1
ATOM 603 C C . GLY A 1 77 ? 1.571 22.828 -1.17 1 91.06 77 GLY A C 1
ATOM 604 O O . GLY A 1 77 ? 1.164 23.984 -1.018 1 91.06 77 GLY A O 1
ATOM 605 N N . PHE A 1 78 ? 1.961 22.047 -0.154 1 90.38 78 PHE A N 1
ATOM 606 C CA . PHE A 1 78 ? 1.874 22.516 1.224 1 90.38 78 PHE A CA 1
ATOM 607 C C . PHE A 1 78 ? 3.229 22.422 1.915 1 90.38 78 PHE A C 1
ATOM 609 O O . PHE A 1 78 ? 3.521 21.422 2.578 1 90.38 78 PHE A O 1
ATOM 616 N N . VAL A 1 79 ? 3.922 23.5 1.888 1 90.44 79 VAL A N 1
ATOM 617 C CA . VAL A 1 79 ? 5.301 23.516 2.365 1 90.44 79 VAL A CA 1
ATOM 618 C C . VAL A 1 79 ? 5.344 23.125 3.838 1 90.44 79 VAL A C 1
ATOM 620 O O . VAL A 1 79 ? 6.258 22.406 4.266 1 90.44 79 VAL A O 1
ATOM 623 N N . ASP A 1 80 ? 4.371 23.453 4.598 1 87 80 ASP A N 1
ATOM 624 C CA . ASP A 1 80 ? 4.34 23.156 6.027 1 87 80 ASP A CA 1
ATOM 625 C C . ASP A 1 80 ? 4.117 21.672 6.281 1 87 80 ASP A C 1
ATOM 627 O O . ASP A 1 80 ? 4.328 21.188 7.395 1 87 80 ASP A O 1
ATOM 631 N N . LYS A 1 81 ? 3.863 20.969 5.148 1 89.25 81 LYS A N 1
ATOM 632 C CA . LYS A 1 81 ? 3.586 19.547 5.32 1 89.25 81 LYS A CA 1
ATOM 633 C C . LYS A 1 81 ? 4.66 18.688 4.648 1 89.25 81 LYS A C 1
ATOM 635 O O . LYS A 1 81 ? 4.559 17.469 4.629 1 89.25 81 LYS A O 1
ATOM 640 N N . HIS A 1 82 ? 5.641 19.234 4.16 1 94.06 82 HIS A N 1
ATOM 641 C CA . HIS A 1 82 ? 6.707 18.5 3.484 1 94.06 82 HIS A CA 1
ATOM 642 C C . HIS A 1 82 ? 7.355 17.484 4.418 1 94.06 82 HIS A C 1
ATOM 644 O O . HIS A 1 82 ? 7.551 16.328 4.039 1 94.06 82 HIS A O 1
ATOM 650 N N . LYS A 1 83 ? 7.66 17.969 5.617 1 93.75 83 LYS A N 1
ATOM 651 C CA . LYS A 1 83 ? 8.344 17.094 6.562 1 93.75 83 LYS A CA 1
ATOM 652 C C . LYS A 1 83 ? 7.492 15.875 6.902 1 93.75 83 LYS A C 1
ATOM 654 O O . LYS A 1 83 ? 7.992 14.742 6.941 1 93.75 83 LYS A O 1
ATOM 659 N N . ALA A 1 84 ? 6.258 16.125 7.105 1 90.75 84 ALA A N 1
ATOM 660 C CA . ALA A 1 84 ? 5.348 15.031 7.414 1 90.75 84 ALA A CA 1
ATOM 661 C C . ALA A 1 84 ? 5.25 14.055 6.246 1 90.75 84 ALA A C 1
ATOM 663 O O . ALA A 1 84 ? 5.289 12.836 6.445 1 90.75 84 ALA A O 1
ATOM 664 N N . GLY A 1 85 ? 5.125 14.602 5.074 1 94.19 85 GLY A N 1
ATOM 665 C CA . GLY A 1 85 ? 5.074 13.758 3.893 1 94.19 85 GLY A CA 1
ATOM 666 C C . GLY A 1 85 ? 6.328 12.922 3.697 1 94.19 85 GLY A C 1
ATOM 667 O O . GLY A 1 85 ? 6.246 11.734 3.391 1 94.19 85 GLY A O 1
ATOM 668 N N . LEU A 1 86 ? 7.406 13.492 3.945 1 97.25 86 LEU A N 1
ATOM 669 C CA . LEU A 1 86 ? 8.672 12.797 3.74 1 97.25 86 LEU A CA 1
ATOM 670 C C . LEU A 1 86 ? 8.922 11.781 4.852 1 97.25 86 LEU A C 1
ATOM 672 O O . LEU A 1 86 ? 9.562 10.758 4.629 1 97.25 86 LEU A O 1
ATOM 676 N N . ARG A 1 87 ? 8.391 12.031 6.027 1 95.56 87 ARG A N 1
ATOM 677 C CA . ARG A 1 87 ? 8.453 11.031 7.082 1 95.56 87 ARG A CA 1
ATOM 678 C C . ARG A 1 87 ? 7.695 9.766 6.688 1 95.56 87 ARG A C 1
ATOM 680 O O . ARG A 1 87 ? 8.133 8.656 6.984 1 95.56 87 ARG A O 1
ATOM 687 N N . VAL A 1 88 ? 6.578 9.961 6.023 1 96.06 88 VAL A N 1
ATOM 688 C CA . VAL A 1 88 ? 5.824 8.828 5.5 1 96.06 88 VAL A CA 1
ATOM 689 C C . VAL A 1 88 ? 6.672 8.078 4.473 1 96.06 88 VAL A C 1
ATOM 691 O O . VAL A 1 88 ? 6.703 6.844 4.477 1 96.06 88 VAL A O 1
ATOM 694 N N . GLY A 1 89 ? 7.379 8.82 3.674 1 97.94 89 GLY A N 1
ATOM 695 C CA . GLY A 1 89 ? 8.281 8.195 2.717 1 97.94 89 GLY A CA 1
ATOM 696 C C . GLY A 1 89 ? 9.375 7.383 3.373 1 97.94 89 GLY A C 1
ATOM 697 O O . GLY A 1 89 ? 9.688 6.277 2.924 1 97.94 89 GLY A O 1
ATOM 698 N N . VAL A 1 90 ? 9.945 7.922 4.402 1 98 90 VAL A N 1
ATOM 699 C CA . VAL A 1 90 ? 10.977 7.203 5.137 1 98 90 VAL A CA 1
ATOM 700 C C . VAL A 1 90 ? 10.406 5.895 5.688 1 98 90 VAL A C 1
ATOM 702 O O . VAL A 1 90 ? 11.008 4.832 5.512 1 98 90 VAL A O 1
ATOM 705 N N . MET A 1 91 ? 9.273 5.977 6.27 1 97.81 91 MET A N 1
ATOM 706 C CA . MET A 1 91 ? 8.664 4.781 6.848 1 97.81 91 MET A CA 1
ATOM 707 C C . MET A 1 91 ? 8.305 3.771 5.766 1 97.81 91 MET A C 1
ATOM 709 O O . MET A 1 91 ? 8.57 2.576 5.914 1 97.81 91 MET A O 1
ATOM 713 N N . GLN A 1 92 ? 7.707 4.25 4.703 1 98.12 92 GLN A N 1
ATOM 714 C CA . GLN A 1 92 ? 7.312 3.383 3.596 1 98.12 92 GLN A CA 1
ATOM 715 C C . GLN A 1 92 ? 8.516 2.611 3.049 1 98.12 92 GLN A C 1
ATOM 717 O O . GLN A 1 92 ? 8.484 1.38 2.98 1 98.12 92 GLN A O 1
ATOM 722 N N . TYR A 1 93 ? 9.547 3.299 2.746 1 98.44 93 TYR A N 1
ATOM 723 C CA . TYR A 1 93 ? 10.664 2.664 2.055 1 98.44 93 TYR A CA 1
ATOM 724 C C . TYR A 1 93 ? 11.539 1.892 3.033 1 98.44 93 TYR A C 1
ATOM 726 O O . TYR A 1 93 ? 12.188 0.914 2.656 1 98.44 93 TYR A O 1
ATOM 734 N N . ALA A 1 94 ? 11.547 2.307 4.273 1 98.44 94 ALA A N 1
ATOM 735 C CA . ALA A 1 94 ? 12.203 1.474 5.277 1 98.44 94 ALA A CA 1
ATOM 736 C C . ALA A 1 94 ? 11.508 0.123 5.414 1 98.44 94 ALA A C 1
ATOM 738 O O . ALA A 1 94 ? 12.164 -0.919 5.469 1 98.44 94 ALA A O 1
ATOM 739 N N . LEU A 1 95 ? 10.172 0.144 5.469 1 97.88 95 LEU A N 1
ATOM 740 C CA . LEU A 1 95 ? 9.398 -1.086 5.594 1 97.88 95 LEU A CA 1
ATOM 741 C C . LEU A 1 95 ? 9.578 -1.971 4.367 1 97.88 95 LEU A C 1
ATOM 743 O O . LEU A 1 95 ? 9.836 -3.17 4.492 1 97.88 95 LEU A O 1
ATOM 747 N N . LEU A 1 96 ? 9.5 -1.371 3.182 1 97.31 96 LEU A N 1
ATOM 748 C CA . LEU A 1 96 ? 9.641 -2.131 1.945 1 97.31 96 LEU A CA 1
ATOM 749 C C . LEU A 1 96 ? 11.047 -2.707 1.817 1 97.31 96 LEU A C 1
ATOM 751 O O . LEU A 1 96 ? 11.219 -3.861 1.414 1 97.31 96 LEU A O 1
ATOM 755 N N . ALA A 1 97 ? 12.016 -1.907 2.18 1 97.56 97 ALA A N 1
ATOM 756 C CA . ALA A 1 97 ? 13.391 -2.393 2.145 1 97.56 97 ALA A CA 1
ATOM 757 C C . ALA A 1 97 ? 13.586 -3.551 3.119 1 97.56 97 ALA A C 1
ATOM 759 O O . ALA A 1 97 ? 14.336 -4.488 2.834 1 97.56 97 ALA A O 1
ATOM 760 N N . SER A 1 98 ? 12.969 -3.453 4.23 1 96.06 98 SER A N 1
ATOM 761 C CA . SER A 1 98 ? 13.07 -4.527 5.211 1 96.06 98 SER A CA 1
ATOM 762 C C . SER A 1 98 ? 12.484 -5.828 4.668 1 96.06 98 SER A C 1
ATOM 764 O O . SER A 1 98 ? 13.047 -6.902 4.871 1 96.06 98 SER A O 1
ATOM 766 N N . VAL A 1 99 ? 11.406 -5.75 4 1 93.81 99 VAL A N 1
ATOM 767 C CA . VAL A 1 99 ? 10.773 -6.922 3.398 1 93.81 99 VAL A CA 1
ATOM 768 C C . VAL A 1 99 ? 11.719 -7.539 2.371 1 93.81 99 VAL A C 1
ATOM 770 O O . VAL A 1 99 ? 11.93 -8.758 2.365 1 93.81 99 VAL A O 1
ATOM 773 N N . SER A 1 100 ? 12.297 -6.715 1.557 1 92.62 100 SER A N 1
ATOM 774 C CA . SER A 1 100 ? 13.219 -7.211 0.539 1 92.62 100 SER A CA 1
ATOM 775 C C . SER A 1 100 ? 14.484 -7.773 1.169 1 92.62 100 SER A C 1
ATOM 777 O O . SER A 1 100 ? 15.008 -8.797 0.725 1 92.62 100 SER A O 1
ATOM 779 N N . ALA A 1 101 ? 14.977 -7.086 2.168 1 93.75 101 ALA A N 1
ATOM 780 C CA . ALA A 1 101 ? 16.172 -7.562 2.855 1 93.75 101 ALA A CA 1
ATOM 781 C C . ALA A 1 101 ? 15.93 -8.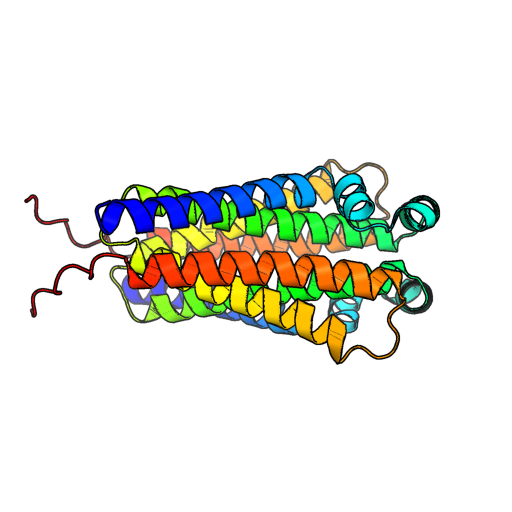922 3.5 1 93.75 101 ALA A C 1
ATOM 783 O O . ALA A 1 101 ? 16.797 -9.797 3.463 1 93.75 101 ALA A O 1
ATOM 784 N N . TYR A 1 102 ? 14.789 -9.07 4.043 1 90.44 102 TYR A N 1
ATOM 785 C CA . TYR A 1 102 ? 14.43 -10.352 4.641 1 90.44 102 TYR A CA 1
ATOM 786 C C . TYR A 1 102 ? 14.469 -11.469 3.602 1 90.44 102 TYR A C 1
ATOM 788 O O . TYR A 1 102 ? 14.961 -12.562 3.879 1 90.44 102 TYR A O 1
ATOM 796 N N . ARG A 1 103 ? 13.992 -11.156 2.441 1 87.12 103 ARG A N 1
ATOM 797 C CA . ARG A 1 103 ? 13.977 -12.148 1.365 1 87.12 103 ARG A CA 1
ATOM 798 C C . ARG A 1 103 ? 15.398 -12.5 0.934 1 87.12 103 ARG A C 1
ATOM 800 O O . ARG A 1 103 ? 15.711 -13.672 0.706 1 87.12 103 ARG A O 1
ATOM 807 N N . VAL A 1 104 ? 16.25 -11.578 0.911 1 87.38 104 VAL A N 1
ATOM 808 C CA . VAL A 1 104 ? 17.609 -11.766 0.407 1 87.38 104 VAL A CA 1
ATOM 809 C C . VAL A 1 104 ? 18.453 -12.492 1.455 1 87.38 104 VAL A C 1
ATOM 811 O O . VAL A 1 104 ? 19.203 -13.406 1.128 1 87.38 104 VAL A O 1
ATOM 814 N N . PHE A 1 105 ? 18.25 -12.242 2.598 1 88.31 105 PHE A N 1
ATOM 815 C CA . PHE A 1 105 ? 19.234 -12.664 3.586 1 88.31 105 PHE A CA 1
ATOM 816 C C . PHE A 1 105 ? 18.688 -13.789 4.457 1 88.31 105 PHE A C 1
ATOM 818 O O . PHE A 1 105 ? 19.438 -14.555 5.043 1 88.31 105 PHE A O 1
ATOM 825 N N . PHE A 1 106 ? 17.359 -13.93 4.527 1 81.88 106 PHE A N 1
ATOM 826 C CA . PHE A 1 106 ? 16.844 -14.836 5.551 1 81.88 106 PHE A CA 1
ATOM 827 C C . PHE A 1 106 ? 15.945 -15.898 4.934 1 81.88 106 PHE A C 1
ATOM 829 O O . PHE A 1 106 ? 15.594 -16.875 5.594 1 81.88 106 PHE A O 1
ATOM 836 N N . GLU A 1 107 ? 15.406 -15.648 3.773 1 76.81 107 GLU A N 1
ATOM 837 C CA . GLU A 1 107 ? 14.562 -16.688 3.186 1 76.81 107 GLU A CA 1
ATOM 838 C C . GLU A 1 107 ? 15.406 -17.828 2.623 1 76.81 107 GLU A C 1
ATOM 840 O O . GLU A 1 107 ? 16.234 -17.609 1.734 1 76.81 107 GLU A O 1
ATOM 845 N N . PRO A 1 108 ? 15.125 -19.078 3.197 1 66 108 PRO A N 1
ATOM 846 C CA . PRO A 1 108 ? 15.859 -20.281 2.775 1 66 108 PRO A CA 1
ATOM 847 C C . PRO A 1 108 ? 15.375 -20.8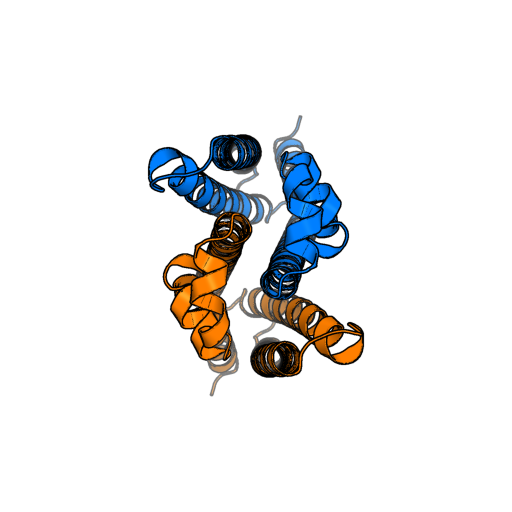28 1.434 1 66 108 PRO A C 1
ATOM 849 O O . PRO A 1 108 ? 14.195 -20.688 1.099 1 66 108 PRO A O 1
ATOM 852 N N . LYS A 1 109 ? 16.391 -20.828 0.405 1 70.38 109 LYS A N 1
ATOM 853 C CA . LYS A 1 109 ? 16.25 -21.594 -0.826 1 70.38 109 LYS A CA 1
ATOM 854 C C . LYS A 1 109 ? 15.664 -20.75 -1.944 1 70.38 109 LYS A C 1
ATOM 856 O O . LYS A 1 109 ? 14.859 -21.234 -2.748 1 70.38 109 LYS A O 1
ATOM 861 N N . LEU A 1 110 ? 15.961 -19.625 -1.929 1 74.38 110 LEU A N 1
ATOM 862 C CA . LEU A 1 110 ? 15.539 -18.844 -3.082 1 74.38 110 LEU A CA 1
ATOM 863 C C . LEU A 1 110 ? 16.375 -19.188 -4.312 1 74.38 110 LEU A C 1
ATOM 865 O O . LEU A 1 110 ? 17.578 -19.406 -4.207 1 74.38 110 LEU A O 1
ATOM 869 N N . SER A 1 111 ? 15.641 -19.344 -5.309 1 77.44 111 SER A N 1
ATOM 870 C CA . SER A 1 111 ? 16.375 -19.484 -6.559 1 77.44 111 SER A CA 1
ATOM 871 C C . SER A 1 111 ? 17.25 -18.266 -6.824 1 77.44 111 SER A C 1
ATOM 873 O O . SER A 1 111 ? 16.984 -17.188 -6.293 1 77.44 111 SER A O 1
ATOM 875 N N . ALA A 1 112 ? 18.266 -18.5 -7.582 1 79.12 112 ALA A N 1
ATOM 876 C CA . ALA A 1 112 ? 19.172 -17.406 -7.938 1 79.12 112 ALA A CA 1
ATOM 877 C C . ALA A 1 112 ? 18.406 -16.25 -8.578 1 79.12 112 ALA A C 1
ATOM 879 O O . ALA A 1 112 ? 18.703 -15.078 -8.328 1 79.12 112 ALA A O 1
ATOM 880 N N . THR A 1 113 ? 17.453 -16.531 -9.297 1 78.62 113 THR A N 1
ATOM 881 C CA . THR A 1 113 ? 16.641 -15.523 -9.977 1 78.62 113 THR A CA 1
ATOM 882 C C . THR A 1 113 ? 15.836 -14.711 -8.969 1 78.62 113 THR A C 1
ATOM 884 O O . THR A 1 113 ? 15.758 -13.484 -9.07 1 78.62 113 THR A O 1
ATOM 887 N N . ASN A 1 114 ? 15.359 -15.336 -7.992 1 78.56 114 ASN A N 1
ATOM 888 C CA . ASN A 1 114 ? 14.547 -14.656 -6.98 1 78.56 114 ASN A CA 1
ATOM 889 C C . ASN A 1 114 ? 15.406 -13.758 -6.09 1 78.56 114 ASN A C 1
ATOM 891 O O . ASN A 1 114 ? 14.953 -12.695 -5.668 1 78.56 114 ASN A O 1
ATOM 895 N N . VAL A 1 115 ? 16.609 -14.227 -5.902 1 83.5 115 VAL A N 1
ATOM 896 C CA . VAL A 1 115 ? 17.516 -13.398 -5.121 1 83.5 115 VAL A CA 1
ATOM 897 C C . VAL A 1 115 ? 17.859 -12.125 -5.898 1 83.5 115 VAL A C 1
ATOM 899 O O . VAL A 1 115 ? 17.875 -11.031 -5.332 1 83.5 115 VAL A O 1
ATOM 902 N N . ARG A 1 116 ? 18.078 -12.289 -7.176 1 84.44 116 ARG A N 1
ATOM 903 C CA . ARG A 1 116 ? 18.391 -11.133 -8.008 1 84.44 116 ARG A CA 1
ATOM 904 C C . ARG A 1 116 ? 17.234 -10.141 -8.023 1 84.44 116 ARG A C 1
ATOM 906 O O . ARG A 1 116 ? 17.453 -8.93 -7.945 1 84.44 116 ARG A O 1
ATOM 913 N N . VAL A 1 117 ? 16.031 -10.633 -8.078 1 82.31 117 VAL A N 1
ATOM 914 C CA . VAL A 1 117 ? 14.844 -9.781 -8.078 1 82.31 117 VAL A CA 1
ATOM 915 C C . VAL A 1 117 ? 14.727 -9.047 -6.746 1 82.31 117 VAL A C 1
ATOM 917 O O . VAL A 1 117 ? 14.477 -7.84 -6.715 1 82.31 117 VAL A O 1
ATOM 920 N N . ALA A 1 118 ? 14.945 -9.781 -5.711 1 86.19 118 ALA A N 1
ATOM 921 C CA . ALA A 1 118 ? 14.859 -9.18 -4.379 1 86.19 118 ALA A CA 1
ATOM 922 C C . ALA A 1 118 ? 15.93 -8.109 -4.199 1 86.19 118 ALA A C 1
ATOM 924 O O . ALA A 1 118 ? 15.672 -7.066 -3.588 1 86.19 118 ALA A O 1
ATOM 925 N N . MET A 1 119 ? 17.109 -8.383 -4.793 1 90 119 MET A N 1
ATOM 926 C CA . MET A 1 119 ? 18.219 -7.422 -4.684 1 90 119 MET A CA 1
ATOM 927 C C . MET A 1 119 ? 17.906 -6.156 -5.473 1 90 119 MET A C 1
ATOM 929 O O . MET A 1 119 ? 18.172 -5.047 -5.004 1 90 119 MET A O 1
ATOM 933 N N . LYS A 1 120 ? 17.359 -6.289 -6.582 1 90.44 120 LYS A N 1
ATOM 934 C CA . LYS A 1 120 ? 16.984 -5.121 -7.371 1 90.44 120 LYS A CA 1
ATOM 935 C C . LYS A 1 120 ? 15.93 -4.281 -6.645 1 90.44 120 LYS A C 1
ATOM 937 O O . LYS A 1 120 ? 16.031 -3.055 -6.602 1 90.44 120 LYS A O 1
ATOM 942 N N . SER A 1 121 ? 14.977 -4.973 -6.051 1 90.94 121 SER A N 1
ATOM 943 C CA . SER A 1 121 ? 13.961 -4.273 -5.273 1 90.94 121 SER A CA 1
ATOM 944 C C . SER A 1 121 ? 14.578 -3.537 -4.09 1 90.94 121 SER A C 1
ATOM 946 O O . SER A 1 121 ? 14.242 -2.379 -3.828 1 90.94 121 SER A O 1
ATOM 948 N N . LEU A 1 122 ? 15.477 -4.199 -3.494 1 94.31 122 LEU A N 1
ATOM 949 C CA . LEU A 1 122 ? 16.109 -3.631 -2.312 1 94.31 122 LEU A CA 1
ATOM 950 C C . LEU A 1 122 ? 16.891 -2.365 -2.668 1 94.31 122 LEU A C 1
ATOM 952 O O . LEU A 1 122 ? 16.781 -1.354 -1.968 1 94.31 122 LEU A O 1
ATOM 956 N N . VAL A 1 123 ? 17.578 -2.416 -3.742 1 95.19 123 VAL A N 1
ATOM 957 C CA . VAL A 1 123 ? 18.391 -1.271 -4.16 1 95.19 123 VAL A CA 1
ATOM 958 C C . VAL A 1 123 ? 17.469 -0.078 -4.445 1 95.19 123 VAL A C 1
ATOM 960 O O . VAL A 1 123 ? 17.719 1.028 -3.959 1 95.19 123 VAL A O 1
ATOM 963 N N . VAL A 1 124 ? 16.391 -0.282 -5.18 1 94.56 124 VAL A N 1
ATOM 964 C CA . VAL A 1 124 ? 15.461 0.793 -5.512 1 94.56 124 VAL A CA 1
ATOM 965 C C . VAL A 1 124 ? 14.859 1.371 -4.234 1 94.56 124 VAL A C 1
ATOM 967 O O . VAL A 1 124 ? 14.773 2.592 -4.078 1 94.56 124 VAL A O 1
ATOM 970 N N . GLN A 1 125 ? 14.523 0.525 -3.316 1 96.75 125 GLN A N 1
ATOM 971 C CA . GLN A 1 125 ? 13.891 0.954 -2.07 1 96.75 125 GLN A CA 1
ATOM 972 C C . GLN A 1 125 ? 14.875 1.733 -1.201 1 96.75 125 GLN A C 1
ATOM 974 O O . GLN A 1 125 ? 14.5 2.723 -0.568 1 96.75 125 GLN A O 1
ATOM 979 N N . LEU A 1 126 ? 16.125 1.349 -1.257 1 98.06 126 LEU A N 1
ATOM 980 C CA . LEU A 1 126 ? 17.125 2.055 -0.483 1 98.06 126 LEU A CA 1
ATOM 981 C C . LEU A 1 126 ? 17.422 3.428 -1.085 1 98.06 126 LEU A C 1
ATOM 983 O O . LEU A 1 126 ? 17.641 4.395 -0.355 1 98.06 126 LEU A O 1
ATOM 987 N N . VAL A 1 127 ? 17.438 3.469 -2.367 1 98.38 127 VAL A N 1
ATOM 988 C CA . VAL A 1 127 ? 17.625 4.75 -3.035 1 98.38 127 VAL A CA 1
ATOM 989 C C . VAL A 1 127 ? 16.531 5.723 -2.631 1 98.38 127 VAL A C 1
ATOM 991 O O . VAL A 1 127 ? 16.797 6.859 -2.24 1 98.38 127 VAL A O 1
ATOM 994 N N . PHE A 1 128 ? 15.305 5.27 -2.602 1 98.56 128 PHE A N 1
ATOM 995 C CA . PHE A 1 128 ? 14.203 6.184 -2.314 1 98.56 128 PHE A CA 1
ATOM 996 C C . PHE A 1 128 ? 14.062 6.41 -0.814 1 98.56 128 PHE A C 1
ATOM 998 O O . PHE A 1 128 ? 13.508 7.422 -0.384 1 98.56 128 PHE A O 1
ATOM 1005 N N . LEU A 1 129 ? 14.562 5.496 -0.029 1 98.5 129 LEU A N 1
ATOM 1006 C CA . LEU A 1 129 ? 14.703 5.773 1.396 1 98.5 129 LEU A CA 1
ATOM 1007 C C . LEU A 1 129 ? 15.656 6.941 1.626 1 98.5 129 LEU A C 1
ATOM 1009 O O . LEU A 1 129 ? 15.344 7.863 2.385 1 98.5 129 LEU A O 1
ATOM 1013 N N . ALA A 1 130 ? 16.766 6.902 0.9 1 98.62 130 ALA A N 1
ATOM 1014 C CA . ALA A 1 130 ? 17.734 7.98 1.004 1 98.62 130 ALA A CA 1
ATOM 1015 C C . ALA A 1 130 ? 17.141 9.305 0.524 1 98.62 130 ALA A C 1
ATOM 1017 O O . ALA A 1 130 ? 17.328 10.344 1.162 1 98.62 130 ALA A O 1
ATOM 1018 N N . VAL A 1 131 ? 16.422 9.273 -0.561 1 98.38 131 VAL A N 1
ATOM 1019 C CA . VAL A 1 131 ? 15.75 10.461 -1.091 1 98.38 131 VAL A CA 1
ATOM 1020 C C . VAL A 1 131 ? 14.812 11.039 -0.035 1 98.38 131 VAL A C 1
ATOM 1022 O O . VAL A 1 131 ? 14.805 12.25 0.201 1 98.38 131 VAL A O 1
ATOM 1025 N N . SER A 1 132 ? 14.07 10.211 0.623 1 98.25 132 SER A N 1
ATOM 1026 C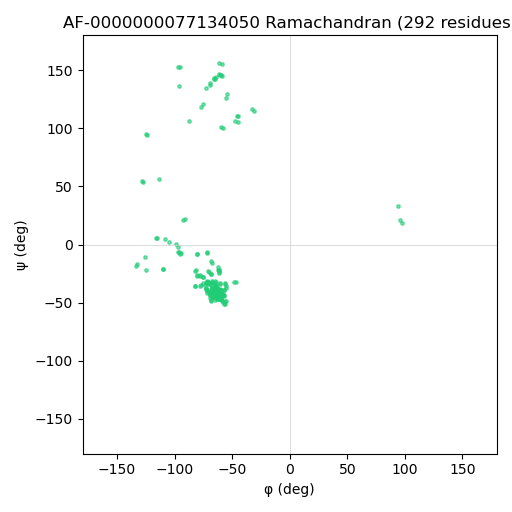 CA . SER A 1 132 ? 13.117 10.648 1.641 1 98.25 132 SER A CA 1
ATOM 1027 C C . SER A 1 132 ? 13.836 11.25 2.846 1 98.25 132 SER A C 1
ATOM 1029 O O . SER A 1 132 ? 13.391 12.25 3.402 1 98.25 132 SER A O 1
ATOM 1031 N N . VAL A 1 133 ? 14.93 10.625 3.225 1 98 133 VAL A N 1
ATOM 1032 C CA . VAL A 1 133 ? 15.688 11.109 4.375 1 98 133 VAL A CA 1
ATOM 1033 C C . VAL A 1 133 ? 16.281 12.477 4.066 1 98 133 VAL A C 1
ATOM 1035 O O . VAL A 1 133 ? 16.156 13.406 4.871 1 98 133 VAL A O 1
ATOM 1038 N N . VAL A 1 134 ? 16.844 12.633 2.918 1 97.5 134 VAL A N 1
ATOM 1039 C CA . VAL A 1 134 ? 17.438 13.898 2.506 1 97.5 134 VAL A CA 1
ATOM 1040 C C . VAL A 1 134 ? 16.375 14.984 2.463 1 97.5 134 VAL A C 1
ATOM 1042 O O . VAL A 1 134 ? 16.562 16.078 2.98 1 97.5 134 VAL A O 1
ATOM 1045 N N . GLY A 1 135 ? 15.227 14.609 1.852 1 97.38 135 GLY A N 1
ATOM 1046 C CA . GLY A 1 135 ? 14.133 15.57 1.807 1 97.38 135 GLY A CA 1
ATOM 1047 C C . GLY A 1 135 ? 13.633 15.977 3.182 1 97.38 135 GLY A C 1
ATOM 1048 O O . GLY A 1 135 ? 13.344 17.156 3.418 1 97.38 135 GLY A O 1
ATOM 1049 N N . MET A 1 136 ? 13.562 15.055 4.059 1 95.38 136 MET A N 1
ATOM 1050 C CA . MET A 1 136 ? 13.07 15.305 5.41 1 95.38 136 MET A CA 1
ATOM 1051 C C . MET A 1 136 ? 14.016 16.234 6.172 1 95.38 136 MET A C 1
ATOM 1053 O O . MET A 1 136 ? 13.57 17.125 6.883 1 95.38 136 MET A O 1
ATOM 1057 N N . ILE A 1 137 ? 15.305 16.016 6.039 1 95 137 ILE A N 1
ATOM 1058 C CA . ILE A 1 137 ? 16.312 16.828 6.703 1 95 137 ILE A CA 1
ATOM 1059 C C . ILE A 1 137 ? 16.266 18.266 6.172 1 95 137 ILE A C 1
ATOM 1061 O O . ILE A 1 137 ? 16.438 19.219 6.93 1 95 137 ILE A O 1
ATOM 1065 N N . LYS A 1 138 ? 15.914 18.422 4.953 1 94.62 138 LYS A N 1
ATOM 1066 C CA . LYS A 1 138 ? 15.961 19.734 4.309 1 94.62 138 LYS A CA 1
ATOM 1067 C C . LYS A 1 138 ? 14.602 20.438 4.379 1 94.62 138 LYS A C 1
ATOM 1069 O O . LYS A 1 138 ? 14.484 21.609 4.031 1 94.62 138 LYS A O 1
ATOM 1074 N N . ALA A 1 139 ? 13.609 19.719 4.844 1 94 139 ALA A N 1
ATOM 1075 C CA . ALA A 1 139 ? 12.281 20.312 4.918 1 94 139 ALA A CA 1
ATOM 1076 C C . ALA A 1 139 ? 12.227 21.391 5.992 1 94 139 ALA A C 1
ATOM 1078 O O . ALA A 1 139 ? 12.797 21.234 7.074 1 94 139 ALA A O 1
ATOM 1079 N N . PRO A 1 140 ? 11.547 22.453 5.617 1 87.25 140 PRO A N 1
ATOM 1080 C CA . PRO A 1 140 ? 11.391 23.484 6.641 1 87.25 140 PRO A CA 1
ATOM 1081 C C . PRO A 1 140 ? 10.633 23 7.871 1 87.25 140 PRO A C 1
ATOM 1083 O O . PRO A 1 140 ? 9.805 22.078 7.766 1 87.25 140 PRO A O 1
ATOM 1086 N N . PRO A 1 141 ? 11 23.516 8.984 1 79.69 141 PRO A N 1
ATOM 1087 C CA . PRO A 1 141 ? 10.289 23.109 10.195 1 79.69 141 PRO A CA 1
ATOM 1088 C C . PRO A 1 141 ? 8.828 23.562 10.203 1 79.69 141 PRO A C 1
ATOM 1090 O O . PRO A 1 141 ? 8.484 24.562 9.578 1 79.69 141 PRO A O 1
ATOM 1093 N N . PRO A 1 142 ? 7.988 22.703 10.734 1 70.38 142 PRO A N 1
ATOM 1094 C CA . PRO A 1 142 ? 6.586 23.125 10.805 1 70.38 142 PRO A CA 1
ATOM 1095 C C . PRO A 1 142 ? 6.387 24.406 11.617 1 70.38 142 PRO A C 1
ATOM 1097 O O . PRO A 1 142 ? 7.203 24.719 12.492 1 70.38 142 PRO A O 1
ATOM 1100 N N . PRO A 1 143 ? 5.383 25.172 11.102 1 65.44 143 PRO A N 1
ATOM 1101 C CA . PRO A 1 143 ? 5.152 26.391 11.875 1 65.44 143 PRO A CA 1
ATOM 1102 C C . PRO A 1 143 ? 4.887 26.109 13.352 1 65.44 143 PRO A C 1
ATOM 1104 O O . PRO A 1 143 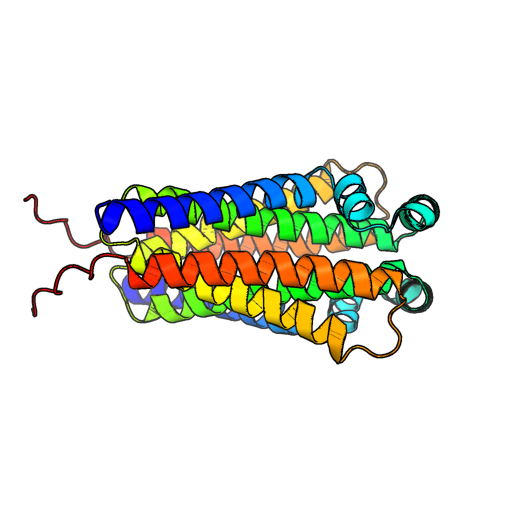? 4.297 25.078 13.695 1 65.44 143 PRO A O 1
ATOM 1107 N N . LYS A 1 144 ? 5.645 26.828 14.258 1 61.66 144 LYS A N 1
ATOM 1108 C CA . LYS A 1 144 ? 5.504 26.719 15.703 1 61.66 144 LYS A CA 1
ATOM 1109 C C . LYS A 1 144 ? 4.035 26.797 16.125 1 61.66 144 LYS A C 1
ATOM 1111 O O . LYS A 1 144 ? 3.279 27.625 15.594 1 61.66 144 LYS A O 1
ATOM 1116 N N . ARG A 1 145 ? 3.473 25.578 16.531 1 54.16 145 ARG A N 1
ATOM 1117 C CA . ARG A 1 145 ? 2.107 25.594 17.047 1 54.16 145 ARG A CA 1
ATOM 1118 C C . ARG A 1 145 ? 1.91 26.734 18.047 1 54.16 145 ARG A C 1
ATOM 1120 O O . ARG A 1 145 ? 2.744 26.938 18.922 1 54.16 145 ARG A O 1
ATOM 1127 N N . LYS A 1 146 ? 1.186 27.719 17.734 1 48.06 146 LYS A N 1
ATOM 1128 C CA . LYS A 1 146 ? 0.901 28.75 18.734 1 48.06 146 LYS A CA 1
ATOM 1129 C C . LYS A 1 146 ? 0.225 28.141 19.969 1 48.06 146 LYS A C 1
ATOM 1131 O O . LYS A 1 146 ? -0.728 27.359 19.844 1 48.06 146 LYS A O 1
ATOM 1136 N N . SER A 1 147 ? 0.953 27.875 21.078 1 45.41 147 SER A N 1
ATOM 1137 C CA . SER A 1 147 ? 0.358 27.5 22.359 1 45.41 147 SER A CA 1
ATOM 1138 C C . SER A 1 147 ? -1.011 28.141 22.547 1 45.41 147 SER A C 1
ATOM 1140 O O . SER A 1 147 ? -1.179 29.344 22.281 1 45.41 147 SER A O 1
ATOM 1142 N N . ALA A 1 148 ? -2.064 27.172 22.594 1 42.09 148 ALA A N 1
ATOM 1143 C CA . ALA A 1 148 ? -3.24 27.844 23.141 1 42.09 148 ALA A CA 1
ATOM 1144 C C . ALA A 1 148 ? -2.936 28.438 24.516 1 42.09 148 ALA A C 1
ATOM 1146 O O . ALA A 1 148 ? -2.094 27.922 25.25 1 42.09 148 ALA A O 1
ATOM 1147 N N . MET B 1 1 ? -22.781 10.875 21.281 1 67.44 1 MET B N 1
ATOM 1148 C CA . MET B 1 1 ? -21.328 10.789 21.172 1 67.44 1 MET B CA 1
ATOM 1149 C C . MET B 1 1 ? -20.781 11.992 20.422 1 67.44 1 MET B C 1
ATOM 1151 O O . MET B 1 1 ? -21.344 12.43 19.422 1 67.44 1 MET B O 1
ATOM 1155 N N . SER B 1 2 ? -19.766 12.555 20.984 1 82.75 2 SER B N 1
ATOM 1156 C CA . SER B 1 2 ? -19.234 13.758 20.344 1 82.75 2 SER B CA 1
ATOM 1157 C C . SER B 1 2 ? -18.672 13.453 18.969 1 82.75 2 SER B C 1
ATOM 1159 O O . SER B 1 2 ? -18.312 12.312 18.672 1 82.75 2 SER B O 1
ATOM 1161 N N . SER B 1 3 ? -18.797 14.297 18.062 1 84.38 3 SER B N 1
ATOM 1162 C CA . SER B 1 3 ? -18.328 14.195 16.688 1 84.38 3 SER B CA 1
ATOM 1163 C C . SER B 1 3 ? -16.875 13.734 16.641 1 84.38 3 SER B C 1
ATOM 1165 O O . SER B 1 3 ? -16.5 12.898 15.82 1 84.38 3 SER B O 1
ATOM 1167 N N . SER B 1 4 ? -16.125 14.109 17.625 1 88.25 4 SER B N 1
ATOM 1168 C CA . SER B 1 4 ? -14.719 13.719 17.656 1 88.25 4 SER B CA 1
ATOM 1169 C C . SER B 1 4 ? -14.562 12.273 18.109 1 88.25 4 SER B C 1
ATOM 1171 O O . SER B 1 4 ? -13.609 11.594 17.719 1 88.25 4 SER B O 1
ATOM 1173 N N . ARG B 1 5 ? -15.516 11.836 18.859 1 92.94 5 ARG B N 1
ATOM 1174 C CA . ARG B 1 5 ? -15.445 10.453 19.328 1 92.94 5 ARG B CA 1
ATOM 1175 C C . ARG B 1 5 ? -15.742 9.477 18.188 1 92.94 5 ARG B C 1
ATOM 1177 O O . ARG B 1 5 ? -15.086 8.438 18.062 1 92.94 5 ARG B O 1
ATOM 1184 N N . ILE B 1 6 ? -16.672 9.828 17.344 1 95.81 6 ILE B N 1
ATOM 1185 C CA . ILE B 1 6 ? -17.047 8.977 16.234 1 95.81 6 ILE B CA 1
ATOM 1186 C C . ILE B 1 6 ? -15.906 8.914 15.219 1 95.81 6 ILE B C 1
ATOM 1188 O O . ILE B 1 6 ? -15.547 7.836 14.734 1 95.81 6 ILE B O 1
ATOM 1192 N N . SER B 1 7 ? -15.328 10.047 14.945 1 96.5 7 SER B N 1
ATOM 1193 C CA . SER B 1 7 ? -14.227 10.055 13.984 1 96.5 7 SER B CA 1
ATOM 1194 C C . SER B 1 7 ? -13.008 9.312 14.531 1 96.5 7 SER B C 1
ATOM 1196 O O . SER B 1 7 ? -12.305 8.633 13.789 1 96.5 7 SER B O 1
ATOM 1198 N N . SER B 1 8 ? -12.836 9.359 15.789 1 97.12 8 SER B N 1
ATOM 1199 C CA . SER B 1 8 ? -11.75 8.609 16.422 1 97.12 8 SER B CA 1
ATOM 1200 C C . SER B 1 8 ? -11.992 7.105 16.328 1 97.12 8 SER B C 1
ATOM 1202 O O . SER B 1 8 ? -11.07 6.336 16.047 1 97.12 8 SER B O 1
ATOM 1204 N N . LEU B 1 9 ? -13.195 6.762 16.562 1 97.75 9 LEU B N 1
ATOM 1205 C CA . LEU B 1 9 ? -13.555 5.352 16.484 1 97.75 9 LEU B CA 1
ATOM 1206 C C . LEU B 1 9 ? -13.359 4.828 15.062 1 97.75 9 LEU B C 1
ATOM 1208 O O . LEU B 1 9 ? -12.828 3.729 14.867 1 97.75 9 LEU B O 1
ATOM 1212 N N . CYS B 1 10 ? -13.766 5.59 14.086 1 98.44 10 CYS B N 1
ATOM 1213 C CA . CYS B 1 10 ? -13.617 5.188 12.688 1 98.44 10 CYS B CA 1
ATOM 1214 C C . CYS B 1 10 ? -12.148 5.047 12.32 1 98.44 10 CYS B C 1
ATOM 1216 O O . CYS B 1 10 ? -11.766 4.102 11.625 1 98.44 10 CYS B O 1
ATOM 1218 N N . LEU B 1 11 ? -11.32 5.977 12.75 1 98.31 11 LEU B N 1
ATOM 1219 C CA . LEU B 1 11 ? -9.883 5.863 12.539 1 98.31 11 LEU B CA 1
ATOM 1220 C C . LEU B 1 11 ? -9.336 4.602 13.195 1 98.31 11 LEU B C 1
ATOM 1222 O O . LEU B 1 11 ? -8.508 3.898 12.609 1 98.31 11 LEU B O 1
ATOM 1226 N N . GLY B 1 12 ? -9.82 4.363 14.398 1 98.31 12 GLY B N 1
ATOM 1227 C CA . GLY B 1 12 ? -9.391 3.166 15.102 1 98.31 12 GLY B CA 1
ATOM 1228 C C . GLY B 1 12 ? -9.781 1.885 14.391 1 98.31 12 GLY B C 1
ATOM 1229 O O . GLY B 1 12 ? -9 0.938 14.32 1 98.31 12 GLY B O 1
ATOM 1230 N N . LEU B 1 13 ? -10.977 1.85 13.852 1 98.62 13 LEU B N 1
ATOM 1231 C CA . LEU B 1 13 ? -11.43 0.685 13.094 1 98.62 13 LEU B CA 1
ATOM 1232 C C . LEU B 1 13 ? -10.586 0.486 11.844 1 98.62 13 LEU B C 1
ATOM 1234 O O . LEU B 1 13 ? -10.18 -0.636 11.539 1 98.62 13 LEU B O 1
ATOM 1238 N N . ASN B 1 14 ? -10.305 1.552 11.148 1 98.62 14 ASN B N 1
ATOM 1239 C CA . ASN B 1 14 ? -9.43 1.463 9.984 1 98.62 14 ASN B CA 1
ATOM 1240 C C . ASN B 1 14 ? -8.039 0.963 10.367 1 98.62 14 ASN B C 1
ATOM 1242 O O . ASN B 1 14 ? -7.48 0.094 9.695 1 98.62 14 ASN B O 1
ATOM 1246 N N . ALA B 1 15 ? -7.535 1.536 11.477 1 98.62 15 ALA B N 1
ATOM 1247 C CA . ALA B 1 15 ? -6.211 1.138 11.945 1 98.62 15 ALA B CA 1
ATOM 1248 C C . ALA B 1 15 ? -6.176 -0.346 12.297 1 98.62 15 ALA B C 1
ATOM 1250 O O . ALA B 1 15 ? -5.234 -1.055 11.938 1 98.62 15 ALA B O 1
ATOM 1251 N N . GLY B 1 16 ? -7.168 -0.75 12.969 1 98.25 16 GLY B N 1
ATOM 1252 C CA . GLY B 1 16 ? -7.254 -2.15 13.344 1 98.25 16 GLY B CA 1
ATOM 1253 C C . GLY B 1 16 ? -7.367 -3.088 12.156 1 98.25 16 GLY B C 1
ATOM 1254 O O . GLY B 1 16 ? -6.703 -4.125 12.117 1 98.25 16 GLY B O 1
ATOM 1255 N N . CYS B 1 17 ? -8.188 -2.758 11.211 1 97.75 17 CYS B N 1
ATOM 1256 C CA . CYS B 1 17 ? -8.344 -3.572 10.008 1 97.75 17 CYS B CA 1
ATOM 1257 C C . CYS B 1 17 ? -7.027 -3.672 9.242 1 97.75 17 CYS B C 1
ATOM 1259 O O . CYS B 1 17 ? -6.605 -4.766 8.867 1 97.75 17 CYS B O 1
ATOM 1261 N N . CYS B 1 18 ? -6.359 -2.533 9.07 1 98.25 18 CYS B N 1
ATOM 1262 C CA . CYS B 1 18 ? -5.078 -2.518 8.367 1 98.25 18 CYS B CA 1
ATOM 1263 C C . CYS B 1 18 ? -4.031 -3.32 9.133 1 98.25 18 CYS B C 1
ATOM 1265 O O . CYS B 1 18 ? -3.215 -4.016 8.531 1 98.25 18 CYS B O 1
ATOM 1267 N N . PHE B 1 19 ? -4.082 -3.262 10.438 1 98.44 19 PHE B N 1
ATOM 1268 C CA . PHE B 1 19 ? -3.121 -4.023 11.227 1 98.44 19 PHE B CA 1
ATOM 1269 C C . PHE B 1 19 ? -3.348 -5.52 11.055 1 98.44 19 PHE B C 1
ATOM 1271 O O . PHE B 1 19 ? -2.395 -6.285 10.891 1 98.44 19 PHE B O 1
ATOM 1278 N N . ALA B 1 20 ? -4.586 -5.887 11.117 1 97.56 20 ALA B N 1
ATOM 1279 C CA . ALA B 1 20 ? -4.902 -7.301 10.922 1 97.56 20 ALA B CA 1
ATOM 1280 C C . ALA B 1 20 ? -4.402 -7.789 9.562 1 97.56 20 ALA B C 1
ATOM 1282 O O . ALA B 1 20 ? -3.764 -8.844 9.477 1 97.56 20 ALA B O 1
ATOM 1283 N N . TYR B 1 21 ? -4.602 -7.004 8.547 1 96.88 21 TYR B N 1
ATOM 1284 C CA . TYR B 1 21 ? -4.164 -7.387 7.211 1 96.88 21 TYR B CA 1
ATOM 1285 C C . TYR B 1 21 ? -2.645 -7.336 7.094 1 96.88 21 TYR B C 1
ATOM 1287 O O . TYR B 1 21 ? -2.041 -8.125 6.363 1 96.88 21 TYR B O 1
ATOM 1295 N N . ALA B 1 22 ? -2.059 -6.418 7.832 1 98.19 22 ALA B N 1
ATOM 1296 C CA . ALA B 1 22 ? -0.599 -6.379 7.848 1 98.19 22 ALA B CA 1
ATOM 1297 C C . ALA B 1 22 ? -0.022 -7.695 8.367 1 98.19 22 ALA B C 1
ATOM 1299 O O . ALA B 1 22 ? 0.904 -8.25 7.77 1 98.19 22 ALA B O 1
ATOM 1300 N N . VAL B 1 23 ? -0.601 -8.211 9.414 1 97.19 23 VAL B N 1
ATOM 1301 C CA . VAL B 1 23 ? -0.131 -9.453 10.016 1 97.19 23 VAL B CA 1
ATOM 1302 C C . VAL B 1 23 ? -0.417 -10.617 9.07 1 97.19 23 VAL B C 1
ATOM 1304 O O . VAL B 1 23 ? 0.462 -11.445 8.805 1 97.19 23 VAL B O 1
ATOM 1307 N N . LEU B 1 24 ? -1.57 -10.648 8.484 1 95.69 24 LEU B N 1
ATOM 1308 C CA . LEU B 1 24 ? -1.971 -11.75 7.625 1 95.69 24 LEU B CA 1
ATOM 1309 C C . LEU B 1 24 ? -1.146 -11.766 6.344 1 95.69 24 LEU B C 1
ATOM 1311 O O . LEU B 1 24 ? -0.589 -12.805 5.969 1 95.69 24 LEU B O 1
ATOM 1315 N N . PHE B 1 25 ? -1.001 -10.641 5.707 1 95.38 25 PHE B N 1
ATOM 1316 C CA . PHE B 1 25 ? -0.223 -10.562 4.477 1 95.38 25 PHE B CA 1
ATOM 1317 C C . PHE B 1 25 ? 1.266 -10.703 4.766 1 95.38 25 PHE B C 1
ATOM 1319 O O . PHE B 1 25 ? 2.008 -11.273 3.961 1 95.38 25 PHE B O 1
ATOM 1326 N N . GLY B 1 26 ? 1.611 -10.242 5.902 1 94.31 26 GLY B N 1
ATOM 1327 C CA . GLY B 1 26 ? 3.033 -10.219 6.207 1 94.31 26 GLY B CA 1
ATOM 1328 C C . GLY B 1 26 ? 3.561 -11.547 6.715 1 94.31 26 GLY B C 1
ATOM 1329 O O . GLY B 1 26 ? 4.652 -11.977 6.328 1 94.31 26 GLY B O 1
ATOM 1330 N N . PHE B 1 27 ? 2.785 -12.312 7.496 1 92.12 27 PHE B N 1
ATOM 1331 C CA . PHE B 1 27 ? 3.365 -13.438 8.219 1 92.12 27 PHE B CA 1
ATOM 1332 C C . PHE B 1 27 ? 2.504 -14.688 8.055 1 92.12 27 PHE B C 1
ATOM 1334 O O . PHE B 1 27 ? 2.959 -15.805 8.32 1 92.12 27 PHE B O 1
ATOM 1341 N N . MET B 1 28 ? 1.281 -14.516 7.656 1 92.81 28 MET B N 1
ATOM 1342 C CA . MET B 1 28 ? 0.353 -15.641 7.625 1 92.81 28 MET B CA 1
ATOM 1343 C C . MET B 1 28 ? -0.31 -15.766 6.258 1 92.81 28 MET B C 1
ATOM 13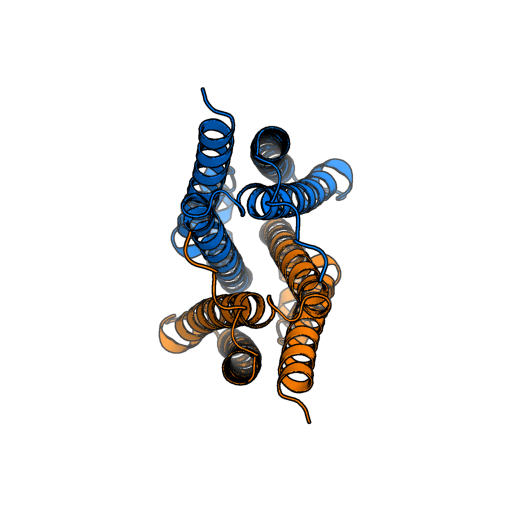45 O O . MET B 1 28 ? -1.537 -15.836 6.164 1 92.81 28 MET B O 1
ATOM 1349 N N . GLN B 1 29 ? 0.446 -15.836 5.25 1 88.88 29 GLN B N 1
ATOM 1350 C CA . GLN B 1 29 ? -0.043 -15.789 3.877 1 88.88 29 GLN B CA 1
ATOM 1351 C C . GLN B 1 29 ? -0.888 -17.016 3.551 1 88.88 29 GLN B C 1
ATOM 1353 O O . GLN B 1 29 ? -1.956 -16.906 2.947 1 88.88 29 GLN B O 1
ATOM 1358 N N . THR B 1 30 ? -0.427 -18.188 4.055 1 87.19 30 THR B N 1
ATOM 1359 C CA . THR B 1 30 ? -1.163 -19.422 3.787 1 87.19 30 THR B CA 1
ATOM 1360 C C . THR B 1 30 ? -2.518 -19.406 4.492 1 87.19 30 THR B C 1
ATOM 1362 O O . THR B 1 30 ? -3.529 -19.797 3.91 1 87.19 30 THR B O 1
ATOM 1365 N N . LYS B 1 31 ? -2.51 -18.938 5.621 1 88 31 LYS B N 1
ATOM 1366 C CA . LYS B 1 31 ? -3.762 -18.844 6.363 1 88 31 LYS B CA 1
ATOM 1367 C C . LYS B 1 31 ? -4.73 -17.859 5.695 1 88 31 LYS B C 1
ATOM 1369 O O . LYS B 1 31 ? -5.926 -18.141 5.594 1 88 31 LYS B O 1
ATOM 1374 N N . LEU B 1 32 ? -4.215 -16.781 5.254 1 87.75 32 LEU B N 1
ATOM 1375 C CA . LEU B 1 32 ? -5.039 -15.781 4.578 1 87.75 32 LEU B CA 1
ATOM 1376 C C . LEU B 1 32 ? -5.684 -16.359 3.326 1 87.75 32 LEU B C 1
ATOM 1378 O O . LEU B 1 32 ? -6.895 -16.234 3.125 1 87.75 32 LEU B O 1
ATOM 1382 N N . LEU B 1 33 ? -4.906 -17.062 2.584 1 86.19 33 LEU B N 1
ATOM 1383 C CA . LEU B 1 33 ? -5.422 -17.625 1.346 1 86.19 33 LEU B CA 1
ATOM 1384 C C . LEU B 1 33 ? -6.41 -18.75 1.638 1 86.19 33 LEU B C 1
ATOM 1386 O O . LEU B 1 33 ? -7.418 -18.891 0.945 1 86.19 33 LEU B O 1
ATOM 1390 N N . THR B 1 34 ? -6.129 -19.438 2.699 1 83.31 34 THR B N 1
ATOM 1391 C CA . THR B 1 34 ? -7.055 -20.484 3.109 1 83.31 34 THR B CA 1
ATOM 1392 C C . THR B 1 34 ? -8.383 -19.891 3.562 1 83.31 34 THR B C 1
ATOM 1394 O O . THR B 1 34 ? -9.445 -20.438 3.27 1 83.31 34 THR B O 1
ATOM 1397 N N . MET B 1 35 ? -8.312 -18.812 4.219 1 79.5 35 MET B N 1
ATOM 1398 C CA . MET B 1 35 ? -9.523 -18.125 4.652 1 79.5 35 MET B CA 1
ATOM 1399 C C . MET B 1 35 ? -10.375 -17.703 3.453 1 79.5 35 MET B C 1
ATOM 1401 O O . MET B 1 35 ? -11.602 -17.641 3.551 1 79.5 35 MET B O 1
ATOM 1405 N N . TYR B 1 36 ? -9.672 -17.578 2.377 1 75.44 36 TYR B N 1
ATOM 1406 C CA . TYR B 1 36 ? -10.398 -17.172 1.179 1 75.44 36 TYR B CA 1
ATOM 1407 C C . TYR B 1 36 ? -10.758 -18.375 0.322 1 75.44 36 TYR B C 1
ATOM 1409 O O . TYR B 1 36 ? -11.367 -18.234 -0.741 1 75.44 36 TYR B O 1
ATOM 1417 N N . GLY B 1 37 ? -10.352 -19.719 0.707 1 70.81 37 GLY B N 1
ATOM 1418 C CA . GLY B 1 37 ? -10.812 -20.953 0.083 1 70.81 37 GLY B CA 1
ATOM 1419 C C . GLY B 1 37 ? -9.852 -21.5 -0.951 1 70.81 37 GLY B C 1
ATOM 1420 O O . GLY B 1 37 ? -10.234 -22.281 -1.815 1 70.81 37 GLY B O 1
ATOM 1421 N N . VAL B 1 38 ? -8.547 -21.094 -0.978 1 72.38 38 VAL B N 1
ATOM 1422 C CA . VAL B 1 38 ? -7.562 -21.516 -1.969 1 72.38 38 VAL B CA 1
ATOM 1423 C C . VAL B 1 38 ? -6.84 -22.766 -1.476 1 72.38 38 VAL B C 1
ATOM 1425 O O . VAL B 1 38 ? -5.914 -23.25 -2.129 1 72.38 38 VAL B O 1
ATOM 1428 N N . GLU B 1 39 ? -7.207 -23.625 -0.626 1 66.06 39 GLU B N 1
ATOM 1429 C CA . GLU B 1 39 ? -6.488 -24.688 0.081 1 66.06 39 GLU B CA 1
ATOM 1430 C C . GLU B 1 39 ? -6.055 -25.797 -0.875 1 66.06 39 GLU B C 1
ATOM 1432 O O . GLU B 1 39 ? -4.906 -26.234 -0.836 1 66.06 39 GLU B O 1
ATOM 1437 N N . SER B 1 40 ? -6.867 -26.266 -1.651 1 63.94 40 SER B N 1
ATOM 1438 C CA . SER B 1 40 ? -6.559 -27.438 -2.455 1 63.94 40 SER B CA 1
ATOM 1439 C C . SER B 1 40 ? -5.391 -27.188 -3.398 1 63.94 40 SER B C 1
ATOM 1441 O O . SER B 1 40 ? -4.57 -28.062 -3.641 1 63.94 40 SER B O 1
ATOM 1443 N N . ASP B 1 41 ? -5.137 -25.953 -3.688 1 72.81 41 ASP B N 1
ATOM 1444 C CA . ASP B 1 41 ? -4.125 -25.625 -4.684 1 72.81 41 ASP B CA 1
ATOM 1445 C C . ASP B 1 41 ? -2.85 -25.109 -4.023 1 72.81 41 ASP B C 1
ATOM 1447 O O . ASP B 1 41 ? -1.824 -24.938 -4.688 1 72.81 41 ASP B O 1
ATOM 1451 N N . MET B 1 42 ? -2.924 -25.125 -2.682 1 77.5 42 MET B N 1
ATOM 1452 C CA . MET B 1 42 ? -1.794 -24.531 -1.98 1 77.5 42 MET B CA 1
ATOM 1453 C C . MET B 1 42 ? -0.579 -25.453 -2.016 1 77.5 42 MET B C 1
ATOM 1455 O O . MET B 1 42 ? 0.558 -24.984 -2.102 1 77.5 42 MET B O 1
ATOM 1459 N N . LYS B 1 43 ? -0.889 -26.703 -1.994 1 76 43 LYS B N 1
ATOM 1460 C CA . LYS B 1 43 ? 0.218 -27.656 -2.031 1 76 43 LYS B CA 1
ATOM 1461 C C . LYS B 1 43 ? 0.989 -27.562 -3.344 1 76 43 LYS B C 1
ATOM 1463 O O . LYS B 1 43 ? 2.221 -27.516 -3.346 1 76 43 LYS B O 1
ATOM 1468 N N . SER B 1 44 ? 0.248 -27.469 -4.398 1 76.69 44 SER B N 1
ATOM 1469 C CA . SER B 1 44 ? 0.872 -27.359 -5.715 1 76.69 44 SER B CA 1
ATOM 1470 C C . SER B 1 44 ? 1.516 -25.984 -5.895 1 76.69 44 SER B C 1
ATOM 1472 O O . SER B 1 44 ? 2.602 -25.875 -6.469 1 76.69 44 SER B O 1
ATOM 1474 N N . TRP B 1 45 ? 0.949 -24.938 -5.301 1 77.44 45 TRP B N 1
ATOM 1475 C CA . TRP B 1 45 ? 1.46 -23.578 -5.445 1 77.44 45 TRP B CA 1
ATOM 1476 C C . TRP B 1 45 ? 2.803 -23.422 -4.738 1 77.44 45 TRP B C 1
ATOM 1478 O O . TRP B 1 45 ? 3.746 -22.859 -5.305 1 77.44 45 TRP B O 1
ATOM 1488 N N . LYS B 1 46 ? 2.891 -24.016 -3.582 1 78.56 46 LYS B N 1
ATOM 1489 C CA . LYS B 1 46 ? 4.074 -23.828 -2.744 1 78.56 46 LYS B CA 1
ATOM 1490 C C . LYS B 1 46 ? 5.301 -24.484 -3.377 1 78.56 46 LYS B C 1
ATOM 1492 O O . LYS B 1 46 ? 6.434 -24.141 -3.039 1 78.56 46 LYS B O 1
ATOM 1497 N N . LYS B 1 47 ? 5.07 -25.281 -4.32 1 76.06 47 LYS B N 1
ATOM 1498 C CA . LYS B 1 47 ? 6.168 -25.969 -5 1 76.06 47 LYS B CA 1
ATOM 1499 C C . LYS B 1 47 ? 6.555 -25.234 -6.285 1 76.06 47 LYS B C 1
ATOM 1501 O O . LYS B 1 47 ? 7.555 -25.578 -6.922 1 76.06 47 LYS B O 1
ATOM 1506 N N . SER B 1 48 ? 5.758 -24.25 -6.562 1 74.06 48 SER B N 1
ATOM 1507 C CA . SER B 1 48 ? 6.016 -23.547 -7.812 1 74.06 48 SER B CA 1
ATOM 1508 C C . SER B 1 48 ? 6.848 -22.281 -7.574 1 74.06 48 SER B C 1
ATOM 1510 O O . SER B 1 48 ? 6.848 -21.734 -6.469 1 74.06 48 SER B O 1
ATOM 1512 N N . GLY B 1 49 ? 7.605 -21.844 -8.523 1 73.56 49 GLY B N 1
ATOM 1513 C CA . GLY B 1 49 ? 8.367 -20.594 -8.461 1 73.56 49 GLY B CA 1
ATOM 1514 C C . GLY B 1 49 ? 7.484 -19.375 -8.312 1 73.56 49 GLY B C 1
ATOM 1515 O O . GLY B 1 49 ? 7.918 -18.344 -7.77 1 73.56 49 GLY B O 1
ATOM 1516 N N . ALA B 1 50 ? 6.281 -19.547 -8.695 1 78.25 50 ALA B N 1
ATOM 1517 C CA . ALA B 1 50 ? 5.336 -18.438 -8.617 1 78.25 50 ALA B CA 1
ATOM 1518 C C . ALA B 1 50 ? 4.977 -18.125 -7.168 1 78.25 50 ALA B C 1
ATOM 1520 O O . ALA B 1 50 ? 4.699 -16.969 -6.832 1 78.25 50 ALA B O 1
ATOM 1521 N N . TRP B 1 51 ? 5.133 -19.078 -6.305 1 80.94 51 TRP B N 1
ATOM 1522 C CA . TRP B 1 51 ? 4.773 -18.875 -4.902 1 80.94 51 TRP B CA 1
ATOM 1523 C C . TRP B 1 51 ? 5.742 -17.922 -4.223 1 80.94 51 TRP B C 1
ATOM 1525 O O . TRP B 1 51 ? 5.332 -17.078 -3.422 1 80.94 51 TRP B O 1
ATOM 1535 N N . ASP B 1 52 ? 6.992 -18.078 -4.539 1 81.12 52 ASP B N 1
ATOM 1536 C CA . ASP B 1 52 ? 7.984 -17.219 -3.904 1 81.12 52 ASP B CA 1
ATOM 1537 C C . ASP B 1 52 ? 7.727 -15.742 -4.23 1 81.12 52 ASP B C 1
ATOM 1539 O O . ASP B 1 52 ? 7.832 -14.883 -3.355 1 81.12 52 ASP B O 1
ATOM 1543 N N . VAL B 1 53 ? 7.336 -15.57 -5.449 1 82.88 53 VAL B N 1
ATOM 1544 C CA . VAL B 1 53 ? 7.035 -14.211 -5.867 1 82.88 53 VAL B CA 1
ATOM 1545 C C . VAL B 1 53 ? 5.73 -13.742 -5.227 1 82.88 53 VAL B C 1
ATOM 1547 O O . VAL B 1 53 ? 5.645 -12.625 -4.723 1 82.88 53 VAL B O 1
ATOM 1550 N N . LEU B 1 54 ? 4.809 -14.602 -5.172 1 87.19 54 LEU B N 1
ATOM 1551 C CA . LEU B 1 54 ? 3.52 -14.281 -4.566 1 87.19 54 LEU B CA 1
ATOM 1552 C C . LEU B 1 54 ? 3.686 -13.938 -3.088 1 87.19 54 LEU B C 1
ATOM 1554 O O . LEU B 1 54 ? 3.164 -12.922 -2.619 1 87.19 54 LEU B O 1
ATOM 1558 N N . ALA B 1 55 ? 4.418 -14.75 -2.396 1 87.5 55 ALA B N 1
ATOM 1559 C CA . ALA B 1 55 ? 4.645 -14.516 -0.972 1 87.5 55 ALA B CA 1
ATOM 1560 C C . ALA B 1 55 ? 5.328 -13.172 -0.736 1 87.5 55 ALA B C 1
ATOM 1562 O O . ALA B 1 55 ? 4.977 -12.445 0.195 1 87.5 55 ALA B O 1
ATOM 1563 N N . GLN B 1 56 ? 6.215 -12.883 -1.582 1 88 56 GLN B N 1
ATOM 1564 C CA . GLN B 1 56 ? 6.922 -11.609 -1.441 1 88 56 GLN B CA 1
ATOM 1565 C C . GLN B 1 56 ? 5.984 -10.43 -1.684 1 88 56 GLN B C 1
ATOM 1567 O O . GLN B 1 56 ? 6.016 -9.445 -0.946 1 88 56 GLN B O 1
ATOM 1572 N N . ILE B 1 57 ? 5.246 -10.539 -2.678 1 91.44 57 ILE B N 1
ATOM 1573 C CA . ILE B 1 57 ? 4.328 -9.453 -2.996 1 91.44 57 ILE B CA 1
ATOM 1574 C C . ILE B 1 57 ? 3.291 -9.305 -1.884 1 91.44 57 ILE B C 1
ATOM 1576 O O . ILE B 1 57 ? 2.883 -8.195 -1.55 1 91.44 57 ILE B O 1
ATOM 1580 N N . MET B 1 58 ? 2.916 -10.367 -1.302 1 93.88 58 MET B N 1
ATOM 1581 C CA . MET B 1 58 ? 2.004 -10.297 -0.164 1 93.88 58 MET B CA 1
ATOM 1582 C C . MET B 1 58 ? 2.658 -9.594 1.019 1 93.88 58 MET B C 1
ATOM 1584 O O . MET B 1 58 ? 2.01 -8.812 1.717 1 93.88 58 MET B O 1
ATOM 1588 N N . ARG B 1 59 ? 3.885 -9.828 1.225 1 94.5 59 ARG B N 1
ATOM 1589 C CA . ARG B 1 59 ? 4.594 -9.133 2.291 1 94.5 59 ARG B CA 1
ATOM 1590 C C . ARG B 1 59 ? 4.668 -7.637 2.01 1 94.5 59 ARG B C 1
ATOM 1592 O O . ARG B 1 59 ? 4.629 -6.824 2.936 1 94.5 59 ARG B O 1
ATOM 1599 N N . VAL B 1 60 ? 4.805 -7.305 0.742 1 95.25 60 VAL B N 1
ATOM 1600 C CA . VAL B 1 60 ? 4.789 -5.898 0.352 1 95.25 60 VAL B CA 1
ATOM 1601 C C . VAL B 1 60 ? 3.441 -5.277 0.713 1 95.25 60 VAL B C 1
ATOM 1603 O O . VAL B 1 60 ? 3.389 -4.18 1.274 1 95.25 60 VAL B O 1
ATOM 1606 N N . VAL B 1 61 ? 2.375 -6.016 0.464 1 96.94 61 VAL B N 1
ATOM 1607 C CA . VAL B 1 61 ? 1.05 -5.539 0.847 1 96.94 61 VAL B CA 1
ATOM 1608 C C . VAL B 1 61 ? 0.978 -5.375 2.363 1 96.94 61 VAL B C 1
ATOM 1610 O O . VAL B 1 61 ? 0.443 -4.379 2.861 1 96.94 61 VAL B O 1
ATOM 1613 N N . GLY B 1 62 ? 1.552 -6.387 3.016 1 97.75 62 GLY B N 1
ATOM 1614 C CA . GLY B 1 62 ? 1.597 -6.293 4.465 1 97.75 62 GLY B CA 1
ATOM 1615 C C . GLY B 1 62 ? 2.305 -5.047 4.965 1 97.75 62 GLY B C 1
ATOM 1616 O O . GLY B 1 62 ? 1.878 -4.438 5.945 1 97.75 62 GLY B O 1
ATOM 1617 N N . ALA B 1 63 ? 3.336 -4.695 4.309 1 97.69 63 ALA B N 1
ATOM 1618 C CA . ALA B 1 63 ? 4.082 -3.496 4.68 1 97.69 63 ALA B CA 1
ATOM 1619 C C . ALA B 1 63 ? 3.238 -2.24 4.484 1 97.69 63 ALA B C 1
ATOM 1621 O O . ALA B 1 63 ? 3.227 -1.352 5.34 1 97.69 63 ALA B O 1
ATOM 1622 N N . PHE B 1 64 ? 2.559 -2.143 3.369 1 98.06 64 PHE B N 1
ATOM 1623 C CA . PHE B 1 64 ? 1.691 -0.999 3.111 1 98.06 64 PHE B CA 1
ATOM 1624 C C . PHE B 1 64 ? 0.574 -0.923 4.145 1 98.06 64 PHE B C 1
ATOM 1626 O O . PHE B 1 64 ? 0.247 0.159 4.637 1 98.06 64 PHE B O 1
ATOM 1633 N N . GLU B 1 65 ? 0.077 -2.076 4.449 1 98.31 65 GLU B N 1
ATOM 1634 C CA . GLU B 1 65 ? -0.991 -2.117 5.445 1 98.31 65 GLU B CA 1
ATOM 1635 C C . GLU B 1 65 ? -0.48 -1.7 6.82 1 98.31 65 GLU B C 1
ATOM 1637 O O . GLU B 1 65 ? -1.183 -1.016 7.57 1 98.31 65 GLU B O 1
ATOM 1642 N N . PHE B 1 66 ? 0.646 -2.135 7.117 1 98.5 66 PHE B N 1
ATOM 1643 C CA . PHE B 1 66 ? 1.234 -1.727 8.383 1 98.5 66 PHE B CA 1
ATOM 1644 C C . PHE B 1 66 ? 1.42 -0.215 8.438 1 98.5 66 PHE B C 1
ATOM 1646 O O . PHE B 1 66 ? 1.095 0.423 9.438 1 98.5 66 PHE B O 1
ATOM 1653 N N . LEU B 1 67 ? 1.922 0.32 7.383 1 97.88 67 LEU B N 1
ATOM 1654 C CA . LEU B 1 67 ? 2.119 1.762 7.289 1 97.88 67 LEU B CA 1
ATOM 1655 C C . LEU B 1 67 ? 0.799 2.504 7.48 1 97.88 67 LEU B C 1
ATOM 1657 O O . LEU B 1 67 ? 0.723 3.451 8.266 1 97.88 67 LEU B O 1
ATOM 1661 N N . MET B 1 68 ? -0.192 2.076 6.773 1 97.81 68 MET B N 1
ATOM 1662 C CA . MET B 1 68 ? -1.499 2.721 6.875 1 97.81 68 MET B CA 1
ATOM 1663 C C . MET B 1 68 ? -2.055 2.596 8.289 1 97.81 68 MET B C 1
ATOM 1665 O O . MET B 1 68 ? -2.625 3.549 8.828 1 97.81 68 MET B O 1
ATOM 1669 N N . SER B 1 69 ? -1.896 1.396 8.859 1 98.31 69 SER B N 1
ATOM 1670 C CA . SER B 1 69 ? -2.328 1.204 10.234 1 98.31 69 SER B CA 1
ATOM 1671 C C . SER B 1 69 ? -1.676 2.221 11.164 1 98.31 69 SER B C 1
ATOM 1673 O O . SER B 1 69 ? -2.354 2.854 11.977 1 98.31 69 SER B O 1
ATOM 1675 N N . PHE B 1 70 ? -0.423 2.332 11.023 1 97.5 70 PHE B N 1
ATOM 1676 C CA . PHE B 1 70 ? 0.322 3.264 11.867 1 97.5 70 PHE B CA 1
ATOM 1677 C C . PHE B 1 70 ? -0.175 4.691 11.664 1 97.5 70 PHE B C 1
ATOM 1679 O O . PHE B 1 70 ? -0.352 5.434 12.633 1 97.5 70 PHE B O 1
ATOM 1686 N N . LEU B 1 71 ? -0.414 5.113 10.453 1 96.38 71 LEU B N 1
ATOM 1687 C CA . LEU B 1 71 ? -0.881 6.461 10.148 1 96.38 71 LEU B CA 1
ATOM 1688 C C . LEU B 1 71 ? -2.254 6.711 10.766 1 96.38 71 LEU B C 1
ATOM 1690 O O . LEU B 1 71 ? -2.486 7.754 11.375 1 96.38 71 LEU B O 1
ATOM 1694 N N . TYR B 1 72 ? -3.111 5.766 10.656 1 97.44 72 TYR B N 1
ATOM 1695 C CA . TYR B 1 72 ? -4.441 5.922 11.234 1 97.44 72 TYR B CA 1
ATOM 1696 C C . TYR B 1 72 ? -4.371 6.043 12.75 1 97.44 72 TYR B C 1
ATOM 1698 O O . TYR B 1 72 ? -5.039 6.895 13.344 1 97.44 72 TYR B O 1
ATOM 1706 N N . PHE B 1 73 ? -3.582 5.191 13.359 1 96.88 73 PHE B N 1
ATOM 1707 C CA . PHE B 1 73 ? -3.418 5.27 14.805 1 96.88 73 PHE B CA 1
ATOM 1708 C C . PHE B 1 73 ? -2.842 6.621 15.211 1 96.88 73 PHE B C 1
ATOM 1710 O O . PHE B 1 73 ? -3.262 7.203 16.219 1 96.88 73 PHE B O 1
ATOM 1717 N N . HIS B 1 74 ? -1.938 7.09 14.422 1 93.31 74 HIS B N 1
ATOM 1718 C CA . HIS B 1 74 ? -1.3 8.367 14.711 1 93.31 74 HIS B CA 1
ATOM 1719 C C . HIS B 1 74 ? -2.307 9.516 14.648 1 93.31 74 HIS B C 1
ATOM 1721 O O . HIS B 1 74 ? -2.283 10.414 15.492 1 93.31 74 HIS B O 1
ATOM 1727 N N . TYR B 1 75 ? -3.158 9.461 13.758 1 93.12 75 TYR B N 1
ATOM 1728 C CA . TYR B 1 75 ? -4.129 10.531 13.562 1 93.12 75 TYR B CA 1
ATOM 1729 C C . TYR B 1 75 ? -5.113 10.594 14.727 1 93.12 75 TYR B C 1
ATOM 1731 O O . TYR B 1 75 ? -5.695 11.648 15 1 93.12 75 TYR B O 1
ATOM 1739 N N . ILE B 1 76 ? -5.34 9.531 15.414 1 94.81 76 ILE B N 1
ATOM 1740 C CA . ILE B 1 76 ? -6.293 9.5 16.516 1 94.81 76 ILE B CA 1
ATOM 1741 C C . ILE B 1 76 ? -5.922 10.562 17.547 1 94.81 76 ILE B C 1
ATOM 1743 O O . ILE B 1 76 ? -6.793 11.219 18.109 1 94.81 76 ILE B O 1
ATOM 1747 N N . GLY B 1 77 ? -4.715 10.82 17.734 1 90.69 77 GLY B N 1
ATOM 1748 C CA . GLY B 1 77 ? -4.246 11.75 18.766 1 90.69 77 GLY B CA 1
ATOM 1749 C C . GLY B 1 77 ? -4.355 13.203 18.344 1 90.69 77 GLY B C 1
ATOM 1750 O O . GLY B 1 77 ? -4.129 14.102 19.156 1 90.69 77 GLY B O 1
ATOM 1751 N N . PHE B 1 78 ? -4.688 13.445 17.078 1 90.06 78 PHE B N 1
ATOM 1752 C CA . PHE B 1 78 ? -4.758 14.805 16.547 1 90.06 78 PHE B CA 1
ATOM 1753 C C . PHE B 1 78 ? -6.129 15.086 15.945 1 90.06 78 PHE B C 1
ATOM 1755 O O . PHE B 1 78 ? -6.324 14.922 14.742 1 90.06 78 PHE B O 1
ATOM 1762 N N . VAL B 1 79 ? -6.957 15.648 16.734 1 90.25 79 VAL B N 1
ATOM 1763 C CA . VAL B 1 79 ? -8.352 15.836 16.359 1 90.25 79 VAL B CA 1
ATOM 1764 C C . VAL B 1 79 ? -8.438 16.703 15.102 1 90.25 79 VAL B C 1
ATOM 1766 O O . VAL B 1 79 ? -9.273 16.453 14.234 1 90.25 79 VAL B O 1
ATOM 1769 N N . ASP B 1 80 ? -7.586 17.625 14.922 1 86.94 80 ASP B N 1
ATOM 1770 C CA . ASP B 1 80 ? -7.609 18.531 13.781 1 86.94 80 ASP B CA 1
ATOM 1771 C C . ASP B 1 80 ? -7.203 17.812 12.492 1 86.94 80 ASP B C 1
ATOM 1773 O O . ASP B 1 80 ? -7.418 18.344 11.398 1 86.94 80 ASP B O 1
ATOM 1777 N N . LYS B 1 81 ? -6.766 16.547 12.695 1 89.12 81 LYS B N 1
ATOM 1778 C CA . LYS B 1 81 ? -6.305 15.812 11.516 1 89.12 81 LYS B CA 1
ATOM 1779 C C . LYS B 1 81 ? -7.203 14.617 11.227 1 89.12 81 LYS B C 1
ATOM 1781 O O . LYS B 1 81 ? -6.926 13.836 10.312 1 89.12 81 LYS B O 1
ATOM 1786 N N . HIS B 1 82 ? -8.219 14.453 11.898 1 94.06 82 HIS B N 1
ATOM 1787 C CA . HIS B 1 82 ? -9.117 13.32 11.703 1 94.06 82 HIS B CA 1
ATOM 1788 C C . HIS B 1 82 ? -9.68 13.305 10.289 1 94.06 82 HIS B C 1
ATOM 1790 O O . HIS B 1 82 ? -9.688 12.258 9.633 1 94.06 82 HIS B O 1
ATOM 1796 N N . LYS B 1 83 ? -10.141 14.477 9.852 1 93.75 83 LYS B N 1
ATOM 1797 C CA . LYS B 1 83 ? -10.758 14.539 8.531 1 93.75 83 LYS B CA 1
ATOM 1798 C C . LYS B 1 83 ? -9.766 14.148 7.441 1 93.75 83 LYS B C 1
ATOM 1800 O O . LYS B 1 83 ? -10.109 13.391 6.531 1 93.75 83 LYS B O 1
ATOM 1805 N N . ALA B 1 84 ? -8.609 14.656 7.598 1 90.88 84 ALA B N 1
ATOM 1806 C CA . ALA B 1 84 ? -7.574 14.32 6.617 1 90.88 84 ALA B CA 1
ATOM 1807 C C . ALA B 1 84 ? -7.262 12.828 6.633 1 90.88 84 ALA B C 1
ATOM 1809 O O . ALA B 1 84 ? -7.141 12.203 5.574 1 90.88 84 ALA B O 1
ATOM 1810 N N . GLY B 1 85 ? -7.133 12.289 7.824 1 94.19 85 GLY B N 1
ATOM 1811 C CA . GLY B 1 85 ? -6.883 10.867 7.941 1 94.19 85 GLY B CA 1
ATOM 1812 C C . GLY B 1 85 ? -7.992 10.016 7.352 1 94.19 85 GLY B C 1
ATOM 1813 O O . GLY B 1 85 ? -7.723 9.039 6.648 1 94.19 85 GLY B O 1
ATOM 1814 N N . LEU B 1 86 ? -9.164 10.398 7.555 1 97.31 86 LEU B N 1
ATOM 1815 C CA . LEU B 1 86 ? -10.297 9.625 7.07 1 97.31 86 LEU B CA 1
ATOM 1816 C C . LEU B 1 86 ? -10.477 9.797 5.566 1 97.31 86 LEU B C 1
ATOM 1818 O O . LEU B 1 86 ? -10.953 8.891 4.883 1 97.31 86 LEU B O 1
ATOM 1822 N N . ARG B 1 87 ? -10.07 10.93 5.031 1 95.62 87 ARG B N 1
ATOM 1823 C CA . ARG B 1 87 ? -10.062 11.094 3.58 1 95.62 87 ARG B CA 1
ATOM 1824 C C . ARG B 1 87 ? -9.109 10.094 2.926 1 95.62 87 ARG B C 1
ATOM 1826 O O . ARG B 1 87 ? -9.406 9.562 1.854 1 95.62 87 ARG B O 1
ATOM 1833 N N . VAL B 1 88 ? -7.984 9.875 3.588 1 96.31 88 VAL B N 1
ATOM 1834 C CA . VAL B 1 88 ? -7.043 8.867 3.113 1 96.31 88 VAL B CA 1
ATOM 1835 C C . VAL B 1 88 ? -7.703 7.488 3.145 1 96.31 88 VAL B C 1
ATOM 1837 O O . VAL B 1 88 ? -7.559 6.703 2.207 1 96.31 88 VAL B O 1
ATOM 1840 N N . GLY B 1 89 ? -8.453 7.242 4.191 1 98 89 GLY B N 1
ATOM 1841 C CA . GLY B 1 89 ? -9.188 5.992 4.273 1 98 89 GLY B CA 1
ATOM 1842 C C . GLY B 1 89 ? -10.203 5.82 3.16 1 98 89 GLY B C 1
ATOM 1843 O O . GLY B 1 89 ? -10.328 4.734 2.588 1 98 89 GLY B O 1
ATOM 1844 N N . VAL B 1 90 ? -10.906 6.875 2.859 1 98.06 90 VAL B N 1
ATOM 1845 C CA . VAL B 1 90 ? -11.875 6.832 1.769 1 98.06 90 VAL B CA 1
ATOM 1846 C C . VAL B 1 90 ? -11.164 6.504 0.458 1 98.06 90 VAL B C 1
ATOM 1848 O O . VAL B 1 90 ? -11.594 5.613 -0.282 1 98.06 90 VAL B O 1
ATOM 1851 N N . MET B 1 91 ? -10.086 7.156 0.201 1 97.88 91 MET B N 1
ATOM 1852 C CA . MET B 1 91 ? -9.352 6.926 -1.04 1 97.88 91 MET B CA 1
ATOM 1853 C C . MET B 1 91 ? -8.789 5.508 -1.085 1 97.88 91 MET B C 1
ATOM 1855 O O . MET B 1 91 ? -8.898 4.828 -2.107 1 97.88 91 MET B O 1
ATOM 1859 N N . GLN B 1 92 ? -8.203 5.082 0.012 1 98.25 92 GLN B N 1
ATOM 1860 C CA . GLN B 1 92 ? -7.621 3.746 0.091 1 98.25 92 GLN B CA 1
ATOM 1861 C C . GLN B 1 92 ? -8.664 2.676 -0.223 1 98.25 92 GLN B C 1
ATOM 1863 O O . GLN B 1 92 ? -8.461 1.848 -1.113 1 98.25 92 GLN B O 1
ATOM 1868 N N . TYR B 1 93 ? -9.766 2.744 0.428 1 98.5 93 TYR B N 1
ATOM 1869 C CA . TYR B 1 93 ? -10.734 1.662 0.313 1 98.5 93 TYR B CA 1
ATOM 1870 C C . TYR B 1 93 ? -11.555 1.796 -0.966 1 98.5 93 TYR B C 1
ATOM 1872 O O . TYR B 1 93 ? -12.031 0.799 -1.514 1 98.5 93 TYR B O 1
ATOM 1880 N N . ALA B 1 94 ? -11.695 2.996 -1.461 1 98.5 94 ALA B N 1
ATOM 1881 C CA . ALA B 1 94 ? -12.297 3.143 -2.785 1 98.5 94 ALA B CA 1
ATOM 1882 C C . ALA B 1 94 ? -11.43 2.492 -3.855 1 98.5 94 ALA B C 1
ATOM 1884 O O . ALA B 1 94 ? -11.938 1.787 -4.73 1 98.5 94 ALA B O 1
ATOM 1885 N N . LEU B 1 95 ? -10.117 2.736 -3.781 1 98 95 LEU B N 1
ATOM 1886 C CA . LEU B 1 95 ? -9.188 2.166 -4.75 1 98 95 LEU B CA 1
ATOM 1887 C C . LEU B 1 95 ? -9.156 0.645 -4.645 1 98 95 LEU B C 1
ATOM 1889 O O . LEU B 1 95 ? -9.25 -0.054 -5.656 1 98 95 LEU B O 1
ATOM 1893 N N . LEU B 1 96 ? -9.094 0.123 -3.424 1 97.38 96 LEU B N 1
ATOM 1894 C CA . LEU B 1 96 ? -9.055 -1.32 -3.221 1 97.38 96 LEU B CA 1
ATOM 1895 C C . LEU B 1 96 ? -10.352 -1.973 -3.67 1 97.38 96 LEU B C 1
ATOM 1897 O O . LEU B 1 96 ? -10.336 -3.033 -4.301 1 97.38 96 LEU B O 1
ATOM 1901 N N . ALA B 1 97 ? -11.438 -1.328 -3.354 1 97.62 97 ALA B N 1
ATOM 1902 C CA . ALA B 1 97 ? -12.734 -1.849 -3.795 1 97.62 97 ALA B CA 1
ATOM 1903 C C . ALA B 1 97 ? -12.828 -1.864 -5.32 1 97.62 97 ALA B C 1
ATOM 1905 O O . ALA B 1 97 ? -13.414 -2.779 -5.902 1 97.62 97 ALA B O 1
ATOM 1906 N N . SER B 1 98 ? -12.297 -0.862 -5.922 1 96.19 98 SER B N 1
ATOM 1907 C CA . SER B 1 98 ? -12.305 -0.807 -7.379 1 96.19 98 SER B CA 1
ATOM 1908 C C . SER B 1 98 ? -11.516 -1.964 -7.98 1 96.19 98 SER B C 1
ATOM 1910 O O . SER B 1 98 ? -11.938 -2.564 -8.969 1 96.19 98 SER B O 1
ATOM 1912 N N . VAL B 1 99 ? -10.406 -2.279 -7.402 1 94.06 99 VAL B N 1
ATOM 1913 C CA . VAL B 1 99 ? -9.586 -3.393 -7.867 1 94.06 99 VAL B CA 1
ATOM 1914 C C . VAL B 1 99 ? -10.367 -4.699 -7.734 1 94.06 99 VAL B C 1
ATOM 1916 O O . VAL B 1 99 ? -10.398 -5.504 -8.672 1 94.06 99 VAL B O 1
ATOM 1919 N N . SER B 1 100 ? -11.008 -4.867 -6.617 1 92.62 100 SER B N 1
ATOM 1920 C CA . SER B 1 100 ? -11.781 -6.086 -6.402 1 92.62 100 SER B CA 1
ATOM 1921 C C . SER B 1 100 ? -12.992 -6.141 -7.32 1 92.62 100 SER B C 1
ATOM 1923 O O . SER B 1 100 ? -13.336 -7.199 -7.852 1 92.62 100 SER B O 1
ATOM 1925 N N . ALA B 1 101 ? -13.641 -5.023 -7.496 1 93.62 101 ALA B N 1
ATOM 1926 C CA . ALA B 1 101 ? -14.805 -4.969 -8.383 1 93.62 101 ALA B CA 1
ATOM 1927 C C . ALA B 1 101 ? -14.414 -5.301 -9.82 1 93.62 101 ALA B C 1
ATOM 1929 O O . ALA B 1 101 ? -15.148 -6.004 -10.516 1 93.62 101 ALA B O 1
ATOM 1930 N N . TYR B 1 102 ? -13.289 -4.809 -10.227 1 90.62 102 TYR B N 1
ATOM 1931 C CA . TYR B 1 102 ? -12.789 -5.113 -11.562 1 90.62 102 TYR B CA 1
ATOM 1932 C C . TYR B 1 102 ? -12.609 -6.613 -11.75 1 90.62 102 TYR B C 1
ATOM 1934 O O . TYR B 1 102 ? -12.961 -7.16 -12.797 1 90.62 102 TYR B O 1
ATOM 1942 N N . ARG B 1 103 ? -12.109 -7.234 -10.711 1 87.31 103 ARG B N 1
ATOM 1943 C CA . ARG B 1 103 ? -11.891 -8.68 -10.773 1 87.31 103 ARG B CA 1
ATOM 1944 C C . ARG B 1 103 ? -13.219 -9.43 -10.859 1 87.31 103 ARG B C 1
ATOM 1946 O O . ARG B 1 103 ? -13.344 -10.383 -11.625 1 87.31 103 ARG B O 1
ATOM 1953 N N . VAL B 1 104 ? -14.18 -8.984 -10.188 1 87.62 104 VAL B N 1
ATOM 1954 C CA . VAL B 1 104 ? -15.461 -9.68 -10.094 1 87.62 104 VAL B CA 1
ATOM 1955 C C . VAL B 1 104 ? -16.266 -9.453 -11.375 1 87.62 104 VAL B C 1
ATOM 1957 O O . VAL B 1 104 ? -16.859 -10.391 -11.914 1 87.62 104 VAL B O 1
ATOM 1960 N N . PHE B 1 105 ? -16.172 -8.398 -11.922 1 88.75 105 PHE B N 1
ATOM 1961 C CA . PHE B 1 105 ? -17.141 -8.047 -12.945 1 88.75 105 PHE B CA 1
ATOM 1962 C C . PHE B 1 105 ? -16.5 -8.031 -14.328 1 88.75 105 PHE B C 1
ATOM 1964 O O . PHE B 1 105 ? -17.188 -8.164 -15.336 1 88.75 105 PHE B O 1
ATOM 1971 N N . PHE B 1 106 ? -15.188 -7.898 -14.414 1 82.38 106 PHE B N 1
ATOM 1972 C CA . PHE B 1 106 ? -14.625 -7.637 -15.727 1 82.38 106 PHE B CA 1
ATOM 1973 C C . PHE B 1 106 ? -13.547 -8.664 -16.078 1 82.38 106 PHE B C 1
ATOM 1975 O O . PHE B 1 106 ? -13.102 -8.742 -17.219 1 82.38 106 PHE B O 1
ATOM 1982 N N . GLU B 1 107 ? -13.188 -9.414 -15.07 1 77.88 107 GLU B N 1
ATOM 1983 C CA . GLU B 1 107 ? -12.195 -10.43 -15.422 1 77.88 107 GLU B CA 1
ATOM 1984 C C . GLU B 1 107 ? -12.867 -11.703 -15.93 1 77.88 107 GLU B C 1
ATOM 1986 O O . GLU B 1 107 ? -13.633 -12.344 -15.203 1 77.88 107 GLU B O 1
ATOM 1991 N N . PRO B 1 108 ? -12.867 -12.023 -17.109 1 68.12 108 PRO B N 1
ATOM 1992 C CA . PRO B 1 108 ? -13.672 -13.039 -17.781 1 68.12 108 PRO B CA 1
ATOM 1993 C C . PRO B 1 108 ? -13.391 -14.453 -17.266 1 68.12 108 PRO B C 1
ATOM 1995 O O . PRO B 1 108 ? -14.297 -15.281 -17.203 1 68.12 108 PRO B O 1
ATOM 1998 N N . LYS B 1 109 ? -12.32 -14.859 -17.062 1 70.88 109 LYS B N 1
ATOM 1999 C CA . LYS B 1 109 ? -12.055 -16.281 -16.859 1 70.88 109 LYS B CA 1
ATOM 2000 C C . LYS B 1 109 ? -11.594 -16.547 -15.43 1 70.88 109 LYS B C 1
ATOM 2002 O O . LYS B 1 109 ? -10.664 -17.328 -15.203 1 70.88 109 LYS B O 1
ATOM 2007 N N . LEU B 1 110 ? -12.445 -16.125 -14.555 1 75.06 110 LEU B N 1
ATOM 2008 C CA . LEU B 1 110 ? -12.078 -16.453 -13.18 1 75.06 110 LEU B CA 1
ATOM 2009 C C . LEU B 1 110 ? -12.773 -17.734 -12.719 1 75.06 110 LEU B C 1
ATOM 2011 O O . LEU B 1 110 ? -13.945 -17.953 -13.039 1 75.06 110 LEU B O 1
ATOM 2015 N N . SER B 1 111 ? -12.039 -18.5 -12.109 1 77.5 111 SER B N 1
ATOM 2016 C CA . SER B 1 111 ? -12.664 -19.656 -11.461 1 77.5 111 SER B CA 1
ATOM 2017 C C . SER B 1 111 ? -13.672 -19.203 -10.414 1 77.5 111 SER B C 1
ATOM 2019 O O . SER B 1 111 ? -13.609 -18.078 -9.914 1 77.5 111 SER B O 1
ATOM 2021 N N . ALA B 1 112 ? -14.602 -20.078 -10.148 1 78.88 112 ALA B N 1
ATOM 2022 C CA . ALA B 1 112 ? -15.617 -19.797 -9.141 1 78.88 112 ALA B CA 1
ATOM 2023 C C . ALA B 1 112 ? -14.977 -19.438 -7.801 1 78.88 112 ALA B C 1
ATOM 2025 O O . ALA B 1 112 ? -15.461 -18.562 -7.082 1 78.88 112 ALA B O 1
ATOM 2026 N N . THR B 1 113 ? -13.945 -20.047 -7.48 1 78.75 113 THR B N 1
ATOM 2027 C CA . THR B 1 113 ? -13.242 -19.797 -6.227 1 78.75 113 THR B CA 1
ATOM 2028 C C . THR B 1 113 ? -12.625 -18.406 -6.207 1 78.75 113 THR B C 1
ATOM 2030 O O . THR B 1 113 ? -12.719 -17.703 -5.203 1 78.75 113 THR B O 1
ATOM 2033 N N . ASN B 1 114 ? -12.141 -17.984 -7.289 1 79.06 114 ASN B N 1
ATOM 2034 C CA . ASN B 1 114 ? -11.516 -16.656 -7.375 1 79.06 114 ASN B CA 1
ATOM 2035 C C . ASN B 1 114 ? -12.555 -15.547 -7.309 1 79.06 114 ASN B C 1
ATOM 2037 O O . ASN B 1 114 ? -12.289 -14.484 -6.734 1 79.06 114 ASN B O 1
ATOM 2041 N N . VAL B 1 115 ? -13.695 -15.875 -7.844 1 83.44 115 VAL B N 1
ATOM 2042 C CA . VAL B 1 115 ? -14.766 -14.891 -7.766 1 83.44 115 VAL B CA 1
ATOM 2043 C C . VAL B 1 115 ? -15.219 -14.734 -6.316 1 83.44 115 VAL B C 1
ATOM 2045 O O . VAL B 1 115 ? -15.438 -13.617 -5.844 1 83.44 115 VAL B O 1
ATOM 2048 N N . ARG B 1 116 ? -15.344 -15.844 -5.645 1 84.44 116 ARG B N 1
ATOM 2049 C CA . ARG B 1 116 ? -15.758 -15.797 -4.246 1 84.44 116 ARG B CA 1
ATOM 2050 C C . ARG B 1 116 ? -14.75 -15.016 -3.404 1 84.44 116 ARG B C 1
ATOM 2052 O O . ARG B 1 116 ? -15.141 -14.227 -2.543 1 84.44 116 ARG B O 1
ATOM 2059 N N . VAL B 1 117 ? -13.477 -15.195 -3.666 1 83 117 VAL B N 1
ATOM 2060 C CA . VAL B 1 117 ? -12.422 -14.492 -2.941 1 83 117 VAL B CA 1
ATOM 2061 C C . VAL B 1 117 ? -12.516 -12.992 -3.229 1 83 117 VAL B C 1
ATOM 2063 O O . VAL B 1 117 ? -12.438 -12.172 -2.311 1 83 117 VAL B O 1
ATOM 2066 N N . ALA B 1 118 ? -12.703 -12.695 -4.473 1 86.81 118 ALA B N 1
ATOM 2067 C CA . ALA B 1 118 ? -12.805 -11.289 -4.863 1 86.81 118 ALA B CA 1
ATOM 2068 C C . ALA B 1 118 ? -14.023 -10.625 -4.227 1 86.81 118 ALA B C 1
ATOM 2070 O O . ALA B 1 118 ? -13.961 -9.469 -3.816 1 86.81 118 ALA B O 1
ATOM 2071 N N . MET B 1 119 ? -15.094 -11.406 -4.125 1 90.06 119 MET B N 1
ATOM 2072 C CA . MET B 1 119 ? -16.328 -10.875 -3.535 1 90.06 119 MET B CA 1
ATOM 2073 C C . MET B 1 119 ? -16.141 -10.633 -2.039 1 90.06 119 MET B C 1
ATOM 2075 O O . MET B 1 119 ? -16.594 -9.617 -1.512 1 90.06 119 MET B O 1
ATOM 2079 N N . LYS B 1 120 ? -15.539 -11.508 -1.387 1 90.44 120 LYS B N 1
ATOM 2080 C CA . LYS B 1 120 ? -15.266 -11.32 0.036 1 90.44 120 LYS B CA 1
ATOM 2081 C C . LYS B 1 120 ? -14.406 -10.086 0.274 1 90.44 120 LYS B C 1
ATOM 2083 O O . LYS B 1 120 ? -14.68 -9.289 1.177 1 90.44 120 LYS B O 1
ATOM 2088 N N . SER B 1 121 ? -13.398 -9.93 -0.56 1 91.25 121 SER B N 1
ATOM 2089 C CA . SER B 1 121 ? -12.547 -8.75 -0.458 1 91.25 121 SER B CA 1
ATOM 2090 C C . SER B 1 121 ? -13.336 -7.473 -0.704 1 91.25 121 SER B C 1
ATOM 2092 O O . SER B 1 121 ? -13.188 -6.492 0.031 1 91.25 121 SER B O 1
ATOM 2094 N N . LEU B 1 122 ? -14.172 -7.559 -1.665 1 94.5 122 LEU B N 1
ATOM 2095 C CA . LEU B 1 122 ? -14.953 -6.387 -2.037 1 94.5 122 LEU B CA 1
ATOM 2096 C C . LEU B 1 122 ? -15.875 -5.965 -0.894 1 94.5 122 LEU B C 1
ATOM 2098 O O . LEU B 1 122 ? -15.961 -4.781 -0.569 1 94.5 122 LEU B O 1
ATOM 2102 N N . VAL B 1 123 ? -16.484 -6.926 -0.287 1 95.31 123 VAL B N 1
ATOM 2103 C CA . VAL B 1 123 ? -17.406 -6.633 0.805 1 95.31 123 VAL B CA 1
ATOM 2104 C C . VAL B 1 123 ? -16.656 -5.965 1.954 1 95.31 123 VAL B C 1
ATOM 2106 O O . VAL B 1 123 ? -17.094 -4.938 2.475 1 95.31 123 VAL B O 1
ATOM 2109 N N . VAL B 1 124 ? -15.516 -6.488 2.338 1 94.81 124 VAL B N 1
ATOM 2110 C CA . VAL B 1 124 ? -14.727 -5.934 3.432 1 94.81 124 VAL B CA 1
ATOM 2111 C C . VAL B 1 124 ? -14.297 -4.508 3.084 1 94.81 124 VAL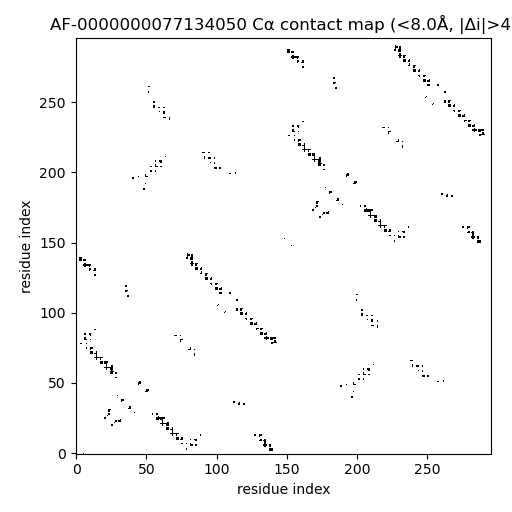 B C 1
ATOM 2113 O O . VAL B 1 124 ? -14.391 -3.604 3.918 1 94.81 124 VAL B O 1
ATOM 2116 N N . GLN B 1 125 ? -13.898 -4.301 1.876 1 96.94 125 GLN B N 1
ATOM 2117 C CA . GLN B 1 125 ? -13.422 -2.992 1.44 1 96.94 125 GLN B CA 1
ATOM 2118 C C . GLN B 1 125 ? -14.555 -1.975 1.407 1 96.94 125 GLN B C 1
ATOM 2120 O O . GLN B 1 125 ? -14.367 -0.812 1.772 1 96.94 125 GLN B O 1
ATOM 2125 N N . LEU B 1 126 ? -15.727 -2.441 1.064 1 98.06 126 LEU B N 1
ATOM 2126 C CA . LEU B 1 126 ? -16.875 -1.548 1.039 1 98.06 126 LEU B CA 1
ATOM 2127 C C . LEU B 1 126 ? -17.312 -1.18 2.453 1 98.06 126 LEU B C 1
ATOM 2129 O O . LEU B 1 126 ? -17.719 -0.045 2.707 1 98.06 126 LEU B O 1
ATOM 2133 N N . VAL B 1 127 ? -17.25 -2.135 3.311 1 98.38 127 VAL B N 1
ATOM 2134 C CA . VAL B 1 127 ? -17.594 -1.861 4.703 1 98.38 127 VAL B CA 1
ATOM 2135 C C . VAL B 1 127 ? -16.656 -0.786 5.258 1 98.38 127 VAL B C 1
ATOM 2137 O O . VAL B 1 127 ? -17.109 0.19 5.859 1 98.38 127 VAL B O 1
ATOM 2140 N N . PHE B 1 128 ? -15.398 -0.87 4.98 1 98.56 128 PHE B N 1
ATOM 2141 C CA . PHE B 1 128 ? -14.461 0.079 5.566 1 98.56 128 PHE B CA 1
ATOM 2142 C C . PHE B 1 128 ? -14.445 1.383 4.777 1 98.56 128 PHE B C 1
ATOM 2144 O O . PHE B 1 128 ? -14.062 2.428 5.305 1 98.56 128 PHE B O 1
ATOM 2151 N N . LEU B 1 129 ? -14.836 1.319 3.543 1 98.5 129 LEU B N 1
ATOM 2152 C CA . LEU B 1 129 ? -15.117 2.561 2.826 1 98.5 129 LEU B CA 1
ATOM 2153 C C . LEU B 1 129 ? -16.234 3.342 3.508 1 98.5 129 LEU B C 1
ATOM 2155 O O . LEU B 1 129 ? -16.109 4.547 3.74 1 98.5 129 LEU B O 1
ATOM 2159 N N . ALA B 1 130 ? -17.266 2.607 3.877 1 98.62 130 ALA B N 1
ATOM 2160 C CA . ALA B 1 130 ? -18.391 3.232 4.57 1 98.62 130 ALA B CA 1
ATOM 2161 C C . ALA B 1 130 ? -17.953 3.787 5.926 1 98.62 130 ALA B C 1
ATOM 2163 O O . ALA B 1 130 ? -18.328 4.902 6.297 1 98.62 130 ALA B O 1
ATOM 2164 N N . VAL B 1 131 ? -17.156 3.043 6.645 1 98.44 131 VAL B N 1
ATOM 2165 C CA . VAL B 1 131 ? -16.625 3.48 7.93 1 98.44 131 VAL B CA 1
ATOM 2166 C C . VAL B 1 131 ? -15.852 4.781 7.754 1 98.44 131 VAL B C 1
ATOM 2168 O O . VAL B 1 131 ? -16.031 5.727 8.523 1 98.44 131 VAL B O 1
ATOM 2171 N N . SER B 1 132 ? -15.062 4.863 6.746 1 98.31 132 SER B N 1
ATOM 2172 C CA . SER B 1 132 ? -14.242 6.043 6.484 1 98.31 132 SER B CA 1
ATOM 2173 C C . SER B 1 132 ? -15.109 7.242 6.117 1 98.31 132 SER B C 1
ATOM 2175 O O . SER B 1 132 ? -14.844 8.367 6.555 1 98.31 132 SER B O 1
ATOM 2177 N N . VAL B 1 133 ? -16.125 6.984 5.336 1 98.12 133 VAL B N 1
ATOM 2178 C CA . VAL B 1 133 ? -17 8.062 4.91 1 98.12 133 VAL B CA 1
ATOM 2179 C C . VAL B 1 133 ? -17.766 8.617 6.117 1 98.12 133 VAL B C 1
ATOM 2181 O O . VAL B 1 133 ? -17.812 9.828 6.32 1 98.12 133 VAL B O 1
ATOM 2184 N N . VAL B 1 134 ? -18.281 7.762 6.93 1 97.62 134 VAL B N 1
ATOM 2185 C CA . VAL B 1 134 ? -19.031 8.164 8.125 1 97.62 134 VAL B CA 1
ATOM 2186 C C . VAL B 1 134 ? -18.109 8.961 9.047 1 97.62 134 VAL B C 1
ATOM 2188 O O . VAL B 1 134 ? -18.484 10.023 9.547 1 97.62 134 VAL B O 1
ATOM 2191 N N . GLY B 1 135 ? -16.891 8.414 9.242 1 97.44 135 GLY B N 1
ATOM 2192 C CA . GLY B 1 135 ? -15.938 9.125 10.07 1 97.44 135 GLY B CA 1
ATOM 2193 C C . GLY B 1 135 ? -15.586 10.5 9.531 1 97.44 135 GLY B C 1
ATOM 2194 O O . GLY B 1 135 ? -15.469 11.461 10.289 1 97.44 135 GLY B O 1
ATOM 2195 N N . MET B 1 136 ? -15.445 10.617 8.266 1 95.5 136 MET B N 1
ATOM 2196 C CA . MET B 1 136 ? -15.078 11.875 7.621 1 95.5 136 MET B CA 1
ATOM 2197 C C . MET B 1 136 ? -16.188 12.906 7.777 1 95.5 136 MET B C 1
ATOM 2199 O O . MET B 1 136 ? -15.914 14.078 8.039 1 95.5 136 MET B O 1
ATOM 2203 N N . ILE B 1 137 ? -17.406 12.5 7.602 1 95.12 137 ILE B N 1
ATOM 2204 C CA . ILE B 1 137 ? -18.562 13.375 7.727 1 95.12 137 ILE B CA 1
ATOM 2205 C C . ILE B 1 137 ? -18.672 13.875 9.164 1 95.12 137 ILE B C 1
ATOM 2207 O O . ILE B 1 137 ? -19.016 15.039 9.398 1 95.12 137 ILE B O 1
ATOM 2211 N N . LYS B 1 138 ? -18.281 13.109 10.109 1 94.81 138 LYS B N 1
ATOM 2212 C CA . LYS B 1 138 ? -18.469 13.43 11.516 1 94.81 138 LYS B CA 1
ATOM 2213 C C . LYS B 1 138 ? -17.219 14.109 12.094 1 94.81 138 LYS B C 1
ATOM 2215 O O . LYS B 1 138 ? -17.25 14.602 13.227 1 94.81 138 LYS B O 1
ATOM 2220 N N . ALA B 1 139 ? -16.172 14.133 11.312 1 94.06 139 ALA B N 1
ATOM 2221 C CA . ALA B 1 139 ? -14.938 14.742 11.805 1 94.06 139 ALA B CA 1
ATOM 2222 C C . ALA B 1 139 ? -15.094 16.25 11.945 1 94.06 139 ALA B C 1
ATOM 2224 O O . ALA B 1 139 ? -15.703 16.906 11.094 1 94.06 139 ALA B O 1
ATOM 2225 N N . PRO B 1 140 ? -14.57 16.734 13.047 1 87.38 140 PRO B N 1
ATOM 2226 C CA . PRO B 1 140 ? -14.625 18.203 13.195 1 87.38 140 PRO B CA 1
ATOM 2227 C C . PRO B 1 140 ? -13.883 18.938 12.078 1 87.38 140 PRO B C 1
ATOM 2229 O O . PRO B 1 140 ? -12.914 18.406 11.523 1 87.38 140 PRO B O 1
ATOM 2232 N N . PRO B 1 141 ? -14.391 20.047 11.734 1 80.12 141 PRO B N 1
ATOM 2233 C CA . PRO B 1 141 ? -13.711 20.812 10.695 1 80.12 141 PRO B CA 1
ATOM 2234 C C . PRO B 1 141 ? -12.336 21.312 11.133 1 80.12 141 PRO B C 1
ATOM 2236 O O . PRO B 1 141 ? -12.102 21.531 12.328 1 80.12 141 PRO B O 1
ATOM 2239 N N . PRO B 1 142 ? -11.422 21.312 10.211 1 70.62 142 PRO B N 1
ATOM 2240 C CA . PRO B 1 142 ? -10.102 21.828 10.57 1 70.62 142 PRO B CA 1
ATOM 2241 C C . PRO B 1 142 ? -10.148 23.281 11.039 1 70.62 142 PRO B C 1
ATOM 2243 O O . PRO B 1 142 ? -11.062 24.016 10.672 1 70.62 142 PRO B O 1
ATOM 2246 N N . PRO B 1 143 ? -9.227 23.547 12.016 1 65.94 143 PRO B N 1
ATOM 2247 C CA . PRO B 1 143 ? -9.234 24.938 12.477 1 65.94 143 PRO B CA 1
ATOM 2248 C C . PRO B 1 143 ? -9.047 25.938 11.336 1 65.94 143 PRO B C 1
ATOM 2250 O O . PRO B 1 143 ? -8.336 25.641 10.367 1 65.94 143 PRO B O 1
ATOM 2253 N N . LYS B 1 144 ? -10 26.922 11.227 1 61.41 144 LYS B N 1
ATOM 2254 C CA . LYS B 1 144 ? -9.969 27.984 10.227 1 61.41 144 LYS B CA 1
ATOM 2255 C C . LYS B 1 144 ? -8.57 28.594 10.117 1 61.41 144 LYS B C 1
ATOM 2257 O O . LYS B 1 144 ? -7.91 28.828 11.125 1 61.41 144 LYS B O 1
ATOM 2262 N N . ARG B 1 145 ? -7.844 28.203 8.945 1 54.03 145 ARG B N 1
ATOM 2263 C CA . ARG B 1 145 ? -6.551 28.844 8.711 1 54.03 145 ARG B CA 1
ATOM 2264 C C . ARG B 1 145 ? -6.625 30.344 8.938 1 54.03 145 ARG B C 1
ATOM 2266 O O . ARG B 1 145 ? -7.551 31 8.461 1 54.03 145 ARG B O 1
ATOM 2273 N N . LYS B 1 146 ? -6.035 30.875 9.922 1 47.91 146 LYS B N 1
ATOM 2274 C CA . LYS B 1 146 ? -5.996 32.312 10.062 1 47.91 146 LYS B CA 1
ATOM 2275 C C . LYS B 1 146 ? -5.316 32.969 8.852 1 47.91 146 LYS B C 1
ATOM 2277 O O . LYS B 1 146 ? -4.242 32.531 8.43 1 47.91 146 LYS B O 1
ATOM 2282 N N . SER B 1 147 ? -6.086 33.531 7.898 1 45.09 147 SER B N 1
ATOM 2283 C CA . SER B 1 147 ? -5.531 34.344 6.82 1 45.09 147 SER B CA 1
ATOM 2284 C C . SER B 1 147 ? -4.301 35.125 7.285 1 45.09 147 SER B C 1
ATOM 2286 O O . SER B 1 147 ? -4.305 35.688 8.375 1 45.09 147 SER B O 1
ATOM 2288 N N . ALA B 1 148 ? -3.133 34.719 6.578 1 41.91 148 ALA B N 1
ATOM 2289 C CA . ALA B 1 148 ? -2.139 35.781 6.789 1 41.91 148 ALA B CA 1
ATOM 2290 C C . ALA B 1 148 ? -2.66 37.125 6.305 1 41.91 148 ALA B C 1
ATOM 2292 O O . ALA B 1 148 ? -3.455 37.188 5.367 1 41.91 148 ALA B O 1
#

Secondary structure (DSSP, 8-state):
--HHHHHHHHHHHHHHHHHHHHHHHHH-HHHHHHHTT-HHHHHHHHTSHHHHHHHHHHHHHHHHHHHHHHHHHHHHT-GGGHHHHHHHHHHHHHHHHHHHHHHHHHSTT--HHHHHHHHHHHHHHHHHHHHHHHHHHHSPPPP-----/--HHHHHHHHHHHHHHHHHHHHHHHHH-HHHHHHHTT-HHHHHHHHTSHHHHHHHHHHHHHHHHHHHHHHHHHHHHT-GGGHHHHHHHHHHHHHHHHHHHHHHHHH-TT--HHHHHHHHHHHHHHHHHHHHHHHHHHHSPPPP-----

Sequence (296 aa):
MSSSRISSLCLGLNAGCCFAYAVLFGFMQTKLLTMYGVESDMKSWKKSGAWDVLAQIMRVVGAFEFLMSFLYFHYIGFVDKHKAGLRVGVMQYALLASVSAYRVFFEPKLSATNVRVAMKSLVVQLVFLAVSVVGMIKAPPPPKRKSAMSSSRISSLCLGLNAGCCFAYAVLFGFMQTKLLTMYGVESDMKSWKKSGAWDVLAQIMRVVGAFEFLMSFLYFHYIGFVDKHKAGLRVGVMQYALLASVSAYRVFFEPKLSATNVRVAMKSLVVQLVFLAVSVVGMIKAPPPPKRKSA

Nearest PDB structures (foldseek):
  8a3k-assembly1_UNK  TM=5.073E-01  e=2.624E+00  synthetic construct
  5c5b-assembly1_A  TM=3.694E-01  e=9.055E-01  Homo sapiens
  2wy4-assembly1_A  TM=2.656E-01  e=2.891E+00  Campylobacter jejuni
  8a3k-assembly1_UNK  TM=5.015E-01  e=3.816E+00  synthetic construct
  2wy4-assembly1_A  TM=2.657E-01  e=1.673E+00  Campylobacter jejuni

Organism: Micromonas pusilla (strain CCMP1545) (NCBI:txid564608)

Radius of gyration: 19.92 Å; Cα contacts (8 Å, |Δi|>4): 396; chains: 2; bounding box: 41×63×43 Å

Foldseek 3Di:
DALLVLLLVLLLVLLVVLQVQLCCLQPNVVVVVVVLPPPVCVVVLVPDPVNVVSSVVSNVSSVVSNVLSVLSNVCSVPLLCSLVNLVVQLVVLVVQLVVLVCCQPPDPDDDPSSNSSSVVSNVVSVVSNVSSVSSNVSRDHHDDPDDD/DALLVLLLVLLLVLLVVLQVQLCCLQPNVVVVVVVLPCPVCVVVLVPDPVNVVVSVVSNVSSVVSNVLSVVSNVCSVPLLCSLVNLVVQLVVLVVQLVVLVCCQPPVPDDDPSSNSSSVVSNVVSVVSNVSSVSSNVSRDHHDDPDDD

Solvent-accessible surface area (backbone atoms only — not comparable to full-atom values): 14551 Å² total; per-residue (Å²): 129,56,44,60,54,50,21,36,50,30,32,46,50,52,15,50,52,24,39,54,46,13,48,30,30,49,75,32,50,67,59,47,41,39,74,46,65,49,54,89,51,46,69,64,37,68,74,35,76,62,34,62,55,38,52,49,53,32,29,48,44,8,40,53,25,37,51,51,15,51,53,28,52,56,29,56,79,34,66,69,36,36,33,61,51,22,49,52,38,31,52,51,24,49,46,48,25,48,55,26,46,42,52,57,74,64,48,87,81,62,50,73,58,54,39,52,32,27,47,53,51,26,52,55,24,48,53,50,21,49,41,17,48,54,17,33,71,36,24,52,74,58,74,78,76,74,78,128,128,56,44,61,53,50,21,36,49,31,32,47,51,52,16,50,53,25,39,52,46,13,50,30,31,49,76,34,50,69,58,49,42,40,75,48,66,50,55,87,52,43,68,64,35,70,74,36,77,62,34,62,53,38,52,50,52,32,30,49,44,8,39,53,24,39,52,51,14,52,50,29,54,57,30,56,82,34,65,67,37,35,32,60,50,22,49,50,39,31,51,51,24,48,44,47,26,48,55,25,46,44,51,57,74,64,45,82,84,60,52,72,60,55,39,52,34,28,48,54,50,24,51,54,24,50,54,49,22,49,40,16,47,55,18,32,72,37,22,52,75,57,75,78,75,74,77,129

pLDDT: mean 88.5, std 11.65, range [41.91, 98.62]